Protein AF-A0A8J5KDT6-F1 (afdb_monomer_lite)

Secondary structure (DSSP, 8-state):
----------PPP-------S-S-S---TTHHHHHHHHHHHHHHHHHHHHHTTSS---S---------PPPP--S---------TT--TTS-HHHHHHHHHTTT-----HHHHHHHHHHHHHTTTS-HHHHHHHHHHHHHHTGGG-HHHHHT--HHHHHHHHHHHT--HHHHHHHHHGGGG--

Foldseek 3Di:
DDDDDDDDDDDDDDDDDDPDPPPPPDDPPPVVVVVVVVVVVVVVVVVCVVVVPPDDDPPDDDDDPDDDDDDDDDDDDPPPDDFDPVDDPPDDPLVVCCRVPPPPPDDDDPQVVLLVVLLVVQCPVHDSSVSSVCSVVVCVLCVNSPLVVLLPDDLVSLVVSCVSSVHDSVSSCCSNPVSVPDD

Organism: Zingiber officinale (NCBI:txid94328)

InterPro domains:
  IPR005019 Methyladenine glycosylase [PF03352] (90-161)
  IPR011257 DNA glycosylase [SSF48150] (82-160)

Sequence (183 aa):
MDKNKKPEKVSGEIRLADFSSGLLRNRVAGSVAGAQREHAALMQAQRKFQIAHYGRTPAKIEELAGSIECPSIDMSASQEEKKCSFITLSSDPVYVAYHDEEWGVPVHDDRMLFELLVLTGAQVGMDWTTILKKRNEFRVAFAEFDAESVSKFTEKQMVSISVELKLDLGRVRGISLSTLKQN

Radius of gyration: 32.42 Å; chains: 1; bounding box: 88×88×65 Å

pLDDT: mean 72.91, std 23.47, range [31.58, 97.0]

Structure (mmCIF, N/CA/C/O backbone):
data_AF-A0A8J5KDT6-F1
#
_entry.id   AF-A0A8J5KDT6-F1
#
loop_
_atom_site.group_PDB
_atom_site.id
_atom_site.type_symbol
_atom_site.label_atom_id
_atom_site.label_alt_id
_atom_site.label_comp_id
_atom_site.label_asym_id
_at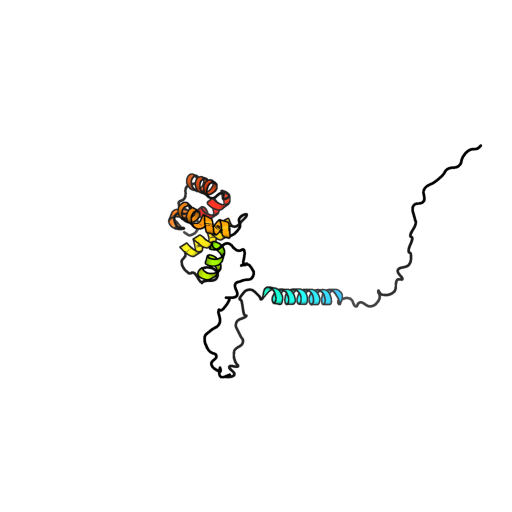om_site.label_entity_id
_atom_site.label_seq_id
_atom_site.pdbx_PDB_ins_code
_atom_site.Cartn_x
_atom_site.Cartn_y
_atom_site.Cartn_z
_atom_site.occupancy
_atom_site.B_iso_or_equiv
_atom_site.auth_seq_id
_atom_site.auth_comp_id
_atom_site.auth_asym_id
_atom_site.auth_atom_id
_atom_site.pdbx_PDB_model_num
ATOM 1 N N . MET A 1 1 ? 64.640 62.691 -4.906 1.00 37.38 1 MET A N 1
ATOM 2 C CA . MET A 1 1 ? 63.896 63.792 -5.552 1.00 37.38 1 MET A CA 1
ATOM 3 C C . MET A 1 1 ? 62.951 63.189 -6.586 1.00 37.38 1 MET A C 1
ATOM 5 O O . MET A 1 1 ? 63.375 62.241 -7.229 1.00 37.38 1 MET A O 1
ATOM 9 N N . ASP A 1 2 ? 61.713 63.632 -6.814 1.00 40.44 2 ASP A N 1
ATOM 10 C CA . ASP A 1 2 ? 60.774 64.396 -5.974 1.00 40.44 2 ASP A CA 1
ATOM 11 C C . ASP A 1 2 ? 59.329 64.143 -6.488 1.00 40.44 2 ASP A C 1
ATOM 13 O O . ASP A 1 2 ? 59.096 64.130 -7.689 1.00 40.44 2 ASP A O 1
ATOM 17 N N . LYS A 1 3 ? 58.388 63.954 -5.552 1.00 43.44 3 LYS A N 1
ATOM 18 C CA . LYS A 1 3 ? 56.953 64.345 -5.540 1.00 43.44 3 LYS A CA 1
ATOM 19 C C . LYS A 1 3 ? 55.989 64.139 -6.744 1.00 43.44 3 LYS A C 1
ATOM 21 O O . LYS A 1 3 ? 56.086 64.777 -7.780 1.00 43.44 3 LYS A O 1
ATOM 26 N N . ASN A 1 4 ? 54.868 63.485 -6.395 1.00 43.25 4 ASN A N 1
ATOM 27 C CA . ASN A 1 4 ? 53.458 63.795 -6.733 1.00 43.25 4 ASN A CA 1
ATOM 28 C C . ASN A 1 4 ? 52.947 63.825 -8.193 1.00 43.25 4 ASN A C 1
ATOM 30 O O . ASN A 1 4 ? 53.038 64.853 -8.859 1.00 43.25 4 ASN A O 1
ATOM 34 N N . LYS A 1 5 ? 52.092 62.837 -8.535 1.00 34.91 5 LYS A N 1
ATOM 35 C CA . LYS A 1 5 ? 50.686 63.090 -8.953 1.00 34.91 5 LYS A CA 1
ATOM 36 C C . LYS A 1 5 ? 49.795 61.826 -8.879 1.00 34.91 5 LYS A C 1
ATOM 38 O O . LYS A 1 5 ? 50.193 60.767 -9.344 1.00 34.91 5 LYS A O 1
ATOM 43 N N . LYS A 1 6 ? 48.572 61.968 -8.348 1.00 39.66 6 LYS A N 1
ATOM 44 C CA . LYS A 1 6 ? 47.369 61.131 -8.616 1.00 39.66 6 LYS A CA 1
ATOM 45 C C . LYS A 1 6 ? 46.418 62.002 -9.477 1.00 39.66 6 LYS A C 1
ATOM 47 O O . LYS A 1 6 ? 46.592 63.223 -9.420 1.00 39.66 6 LYS A O 1
ATOM 52 N N . PRO A 1 7 ? 45.459 61.489 -10.274 1.00 42.22 7 PRO A N 1
ATOM 53 C CA . PRO A 1 7 ? 44.471 60.452 -9.943 1.00 42.22 7 PRO A CA 1
ATOM 54 C C . PRO A 1 7 ? 44.608 59.267 -10.951 1.00 42.22 7 PRO A C 1
ATOM 56 O O . PRO A 1 7 ? 45.735 59.023 -11.363 1.00 42.22 7 PRO A O 1
ATOM 59 N N . GLU A 1 8 ? 43.645 58.430 -11.367 1.00 31.84 8 GLU A N 1
ATOM 60 C CA . GLU A 1 8 ? 42.206 58.273 -11.068 1.00 31.84 8 GLU A CA 1
ATOM 61 C C . GLU A 1 8 ? 41.780 56.779 -11.214 1.00 31.84 8 GLU A C 1
ATOM 63 O O . GLU A 1 8 ? 42.539 55.891 -10.819 1.00 31.84 8 GLU A O 1
ATOM 68 N N . LYS A 1 9 ? 40.601 56.487 -11.794 1.00 37.47 9 LYS A N 1
ATOM 69 C CA . LYS A 1 9 ? 40.017 55.157 -12.026 1.00 37.47 9 LYS A CA 1
ATOM 70 C C . LYS A 1 9 ? 39.432 55.086 -13.446 1.00 37.47 9 LYS A C 1
ATOM 72 O O . LYS A 1 9 ? 38.615 55.927 -13.807 1.00 37.47 9 LYS A O 1
ATOM 77 N N . VAL A 1 10 ? 39.809 54.079 -14.240 1.00 33.91 10 VAL A N 1
ATOM 78 C CA . VAL A 1 10 ? 39.225 53.833 -15.574 1.00 33.91 10 VAL A CA 1
ATOM 79 C C . VAL A 1 10 ? 38.295 52.624 -15.500 1.00 33.91 10 VAL A C 1
ATOM 81 O O . VAL A 1 10 ? 38.747 51.486 -15.403 1.00 33.91 10 VAL A O 1
ATOM 84 N N . SER A 1 11 ? 36.988 52.874 -15.541 1.00 33.59 11 SER A N 1
ATOM 85 C CA . SER A 1 11 ? 35.952 51.865 -15.783 1.00 33.59 11 SER A CA 1
ATOM 86 C C . SER A 1 11 ? 35.464 52.013 -17.222 1.00 33.59 11 SER A C 1
ATOM 88 O O . SER A 1 11 ? 35.000 53.090 -17.590 1.00 33.59 11 SER A O 1
ATOM 90 N N . GLY A 1 12 ? 35.612 50.965 -18.034 1.00 31.92 12 GLY A N 1
ATOM 91 C CA . GLY A 1 12 ? 35.407 51.045 -19.482 1.00 31.92 12 GLY A CA 1
ATOM 92 C C . GLY A 1 12 ? 33.960 51.321 -19.897 1.00 31.92 12 GLY A C 1
ATOM 93 O O . GLY A 1 12 ? 33.042 50.618 -19.478 1.00 31.92 12 GLY A O 1
ATOM 94 N N . GLU A 1 13 ? 33.776 52.305 -20.778 1.00 40.56 13 GLU A N 1
ATOM 95 C CA . GLU A 1 13 ? 32.578 52.411 -21.612 1.00 40.56 13 GLU A CA 1
ATOM 96 C C . GLU A 1 13 ? 32.595 51.319 -22.690 1.00 40.56 13 GLU A C 1
ATOM 98 O O . GLU A 1 13 ? 33.576 51.180 -23.418 1.00 40.56 13 GLU A O 1
ATOM 103 N N . ILE A 1 14 ? 31.463 50.641 -22.888 1.00 36.88 14 ILE A N 1
ATOM 104 C CA . ILE A 1 14 ? 31.042 50.216 -24.227 1.00 36.88 14 ILE A CA 1
ATOM 105 C C . ILE A 1 14 ? 29.606 50.697 -24.418 1.00 36.88 14 ILE A C 1
ATOM 107 O O . ILE A 1 14 ? 28.652 50.099 -23.925 1.00 36.88 14 ILE A O 1
ATOM 111 N N . ARG A 1 15 ? 29.461 51.802 -25.150 1.00 43.12 15 ARG A N 1
ATOM 112 C CA . ARG A 1 15 ? 28.211 52.157 -25.821 1.00 43.12 15 ARG A CA 1
ATOM 113 C C . ARG A 1 15 ? 28.174 51.398 -27.143 1.00 43.12 15 ARG A C 1
ATOM 115 O O . ARG A 1 15 ? 29.112 51.523 -27.924 1.00 43.12 15 ARG A O 1
ATOM 122 N N . LEU A 1 16 ? 27.083 50.690 -27.424 1.00 33.28 16 LEU A N 1
ATOM 123 C CA . LEU A 1 16 ? 26.740 50.309 -28.792 1.00 33.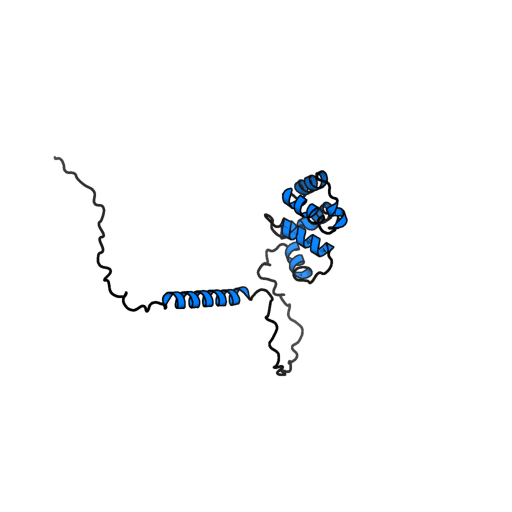28 16 LEU A CA 1
ATOM 124 C C . LEU A 1 16 ? 25.344 50.846 -29.105 1.00 33.28 16 LEU A C 1
ATOM 126 O O . LEU A 1 16 ? 24.366 50.480 -28.453 1.00 33.28 16 LEU A O 1
ATOM 130 N N . ALA A 1 17 ? 25.289 51.771 -30.057 1.00 40.62 17 ALA A N 1
ATOM 131 C CA . ALA A 1 17 ? 24.051 52.293 -30.612 1.00 40.62 17 ALA A CA 1
ATOM 132 C C . ALA A 1 17 ? 23.526 51.374 -31.733 1.00 40.62 17 ALA A C 1
ATOM 134 O O . ALA A 1 17 ? 24.177 50.406 -32.123 1.00 40.62 17 ALA A O 1
ATOM 135 N N . ASP A 1 18 ? 22.361 51.738 -32.265 1.00 39.78 18 ASP A N 1
ATOM 136 C CA . ASP A 1 18 ? 21.885 51.367 -33.600 1.00 39.78 18 ASP A CA 1
ATOM 137 C C . ASP A 1 18 ? 21.602 49.882 -33.874 1.00 39.78 18 ASP A C 1
ATOM 139 O O . ASP A 1 18 ? 22.146 49.268 -34.793 1.00 39.78 18 ASP A O 1
ATOM 143 N N . PHE A 1 19 ? 20.583 49.342 -33.195 1.00 34.41 19 PHE A N 1
ATOM 144 C CA . PHE A 1 19 ? 19.777 48.293 -33.826 1.00 34.41 19 PHE A CA 1
ATOM 145 C C . PHE A 1 19 ? 18.781 48.941 -34.798 1.00 34.41 19 PHE A C 1
ATOM 147 O O . PHE A 1 19 ? 17.710 49.408 -34.405 1.00 34.41 19 PHE A O 1
ATOM 154 N N . SER A 1 20 ? 19.171 49.016 -36.073 1.00 38.38 20 SER A N 1
ATOM 155 C CA . SER A 1 20 ? 18.384 49.663 -37.127 1.00 38.38 20 SER A CA 1
ATOM 156 C C . SER A 1 20 ? 16.956 49.107 -37.209 1.00 38.38 20 SER A C 1
ATOM 158 O O . SER A 1 20 ? 16.730 47.897 -37.305 1.00 38.38 20 SER A O 1
ATOM 160 N N . SER A 1 21 ? 15.977 50.016 -37.187 1.00 48.88 21 SER A N 1
ATOM 161 C CA . SER A 1 21 ? 14.545 49.720 -37.286 1.00 48.88 21 SER A CA 1
ATOM 162 C C . SER A 1 21 ? 14.194 49.242 -38.701 1.00 48.88 21 SER A C 1
ATOM 164 O O . SER A 1 21 ? 13.786 50.027 -39.555 1.00 48.88 21 SER A O 1
ATOM 166 N N . GLY A 1 22 ? 14.410 47.946 -38.962 1.00 48.81 22 GLY A N 1
ATOM 167 C CA . GLY A 1 22 ? 14.512 47.422 -40.330 1.00 48.81 22 GLY A CA 1
ATOM 168 C C . GLY A 1 22 ? 13.843 46.078 -40.633 1.00 48.81 22 GLY A C 1
ATOM 169 O O . GLY A 1 22 ? 14.057 45.568 -41.726 1.00 48.81 22 GLY A O 1
ATOM 170 N N . LEU A 1 23 ? 13.035 45.482 -39.737 1.00 46.09 23 LEU A N 1
ATOM 171 C CA . LEU A 1 23 ? 12.275 44.258 -40.080 1.00 46.09 23 LEU A CA 1
ATOM 172 C C . LEU A 1 23 ? 10.920 44.077 -39.357 1.00 46.09 23 LEU A C 1
ATOM 174 O O . LEU A 1 23 ? 10.470 42.957 -39.117 1.00 46.09 23 LEU A O 1
ATOM 178 N N . LEU A 1 24 ? 10.231 45.175 -39.027 1.00 51.69 24 LEU A N 1
ATOM 179 C CA . LEU A 1 24 ? 8.877 45.148 -38.448 1.00 51.69 24 LEU A CA 1
ATOM 180 C C . LEU A 1 24 ? 7.878 45.970 -39.273 1.00 51.69 24 LEU A C 1
ATOM 182 O O . LEU A 1 24 ? 7.339 46.972 -38.804 1.00 51.69 24 LEU A O 1
ATOM 186 N N . ARG A 1 25 ? 7.605 45.540 -40.514 1.00 50.69 25 ARG A N 1
ATOM 187 C CA . ARG A 1 25 ? 6.417 45.992 -41.264 1.00 50.69 25 ARG A CA 1
ATOM 188 C C . ARG A 1 25 ? 6.008 45.038 -42.395 1.00 50.69 25 ARG A C 1
ATOM 190 O O . ARG A 1 25 ? 6.244 45.308 -43.561 1.00 50.69 25 ARG A O 1
ATOM 197 N N . ASN A 1 26 ? 5.420 43.904 -42.004 1.00 47.75 26 ASN A N 1
ATOM 198 C CA . ASN A 1 26 ? 4.302 43.232 -42.693 1.00 47.75 26 ASN A CA 1
ATOM 199 C C . ASN A 1 26 ? 3.934 41.937 -41.945 1.00 47.75 26 ASN A C 1
ATOM 201 O O . ASN A 1 26 ? 4.273 40.832 -42.357 1.00 47.75 26 ASN A O 1
ATOM 205 N N . ARG A 1 27 ? 3.225 42.073 -40.817 1.00 49.56 27 ARG A N 1
ATOM 206 C CA . ARG A 1 27 ? 2.455 40.968 -40.228 1.00 49.56 27 ARG A CA 1
ATOM 207 C C . ARG A 1 27 ? 0.986 41.352 -40.273 1.00 49.56 27 ARG A C 1
ATOM 209 O O . ARG A 1 27 ? 0.580 42.299 -39.605 1.00 49.56 27 ARG A O 1
ATOM 216 N N . VAL A 1 28 ? 0.210 40.629 -41.075 1.00 47.03 28 VAL A N 1
ATOM 217 C CA . VAL A 1 28 ? -1.242 40.808 -41.166 1.00 47.03 28 VAL A CA 1
ATOM 218 C C . VAL A 1 28 ? -1.870 40.439 -39.819 1.00 47.03 28 VAL A C 1
ATOM 220 O O . VAL A 1 28 ? -1.567 39.383 -39.249 1.00 47.03 28 VAL A O 1
ATOM 223 N N . ALA A 1 29 ? -2.730 41.315 -39.296 1.00 49.94 29 ALA A N 1
ATOM 224 C CA . ALA A 1 29 ? -3.468 41.059 -38.065 1.00 49.94 29 ALA A CA 1
ATOM 225 C C . ALA A 1 29 ? -4.306 39.775 -38.216 1.00 49.94 29 ALA A C 1
ATOM 227 O O . ALA A 1 29 ? -5.022 39.607 -39.197 1.00 49.94 29 ALA A O 1
ATOM 228 N N . GLY A 1 30 ? -4.166 38.848 -37.263 1.00 56.12 30 GLY A N 1
ATOM 229 C CA . GLY A 1 30 ? -4.732 37.490 -37.326 1.00 56.12 30 GLY A CA 1
ATOM 230 C C . GLY A 1 30 ? -3.685 36.375 -37.470 1.00 56.12 30 GLY A C 1
ATOM 231 O O . GLY A 1 30 ? -3.900 35.277 -36.959 1.00 56.12 30 GLY A O 1
ATOM 232 N N . SER A 1 31 ? -2.511 36.658 -38.051 1.00 60.25 31 SER A N 1
ATOM 233 C CA . SER A 1 31 ? -1.465 35.642 -38.279 1.00 60.25 31 SER A CA 1
ATOM 234 C C . SER A 1 31 ? -0.859 35.074 -36.985 1.00 60.25 31 SER A C 1
ATOM 236 O O . SER A 1 31 ? -0.684 33.864 -36.873 1.00 60.25 31 SER A O 1
ATOM 238 N N . VAL A 1 32 ? -0.591 35.909 -35.970 1.00 56.16 32 VAL A N 1
ATOM 239 C CA . VAL A 1 32 ? 0.095 35.465 -34.735 1.00 56.16 32 VAL A CA 1
ATOM 240 C C . VAL A 1 32 ? -0.744 34.461 -33.938 1.00 56.16 32 VAL A C 1
ATOM 242 O O . VAL A 1 32 ? -0.222 33.435 -33.516 1.00 56.16 32 VAL A O 1
ATOM 245 N N . ALA A 1 33 ? -2.050 34.703 -33.796 1.00 57.75 33 ALA A N 1
ATOM 246 C CA . ALA A 1 33 ? -2.958 33.777 -33.118 1.00 57.75 33 ALA A CA 1
ATOM 247 C C . ALA A 1 33 ? -3.239 32.501 -33.939 1.00 57.75 33 ALA A C 1
ATOM 249 O O . ALA A 1 33 ? -3.638 31.487 -33.371 1.00 57.75 33 ALA A O 1
ATOM 250 N N . GLY A 1 34 ? -3.059 32.527 -35.267 1.00 64.19 34 GLY A N 1
ATOM 251 C CA . GLY A 1 34 ? -3.027 31.324 -36.112 1.00 64.19 34 GLY A CA 1
ATOM 252 C C . GLY A 1 34 ? -1.777 30.490 -35.836 1.00 64.19 34 GLY A C 1
ATOM 253 O O . GLY A 1 34 ? -1.881 29.383 -35.315 1.00 64.19 34 GLY A O 1
ATOM 254 N N . ALA A 1 35 ? -0.600 31.087 -36.034 1.00 67.69 35 ALA A N 1
ATOM 255 C CA . ALA A 1 35 ? 0.695 30.439 -35.826 1.00 67.69 35 ALA A CA 1
ATOM 256 C C . ALA A 1 35 ? 0.890 29.908 -34.391 1.00 67.69 35 ALA A C 1
ATOM 258 O O . ALA A 1 35 ? 1.482 28.851 -34.195 1.00 67.69 35 ALA A O 1
ATOM 259 N N . GLN A 1 36 ? 0.363 30.593 -33.369 1.00 71.69 36 GLN A N 1
ATOM 260 C CA . GLN A 1 36 ? 0.375 30.098 -31.986 1.00 71.69 36 GLN A CA 1
ATOM 261 C C . GLN A 1 36 ? -0.513 28.860 -31.790 1.00 71.69 36 GLN A C 1
ATOM 263 O O . GLN A 1 36 ? -0.125 27.957 -31.052 1.00 71.69 36 GLN A O 1
ATOM 268 N N . ARG A 1 37 ? -1.675 28.783 -32.457 1.00 66.06 37 ARG A N 1
ATOM 269 C CA . ARG A 1 37 ? -2.536 27.586 -32.439 1.00 66.06 37 ARG A CA 1
ATOM 270 C C . ARG A 1 37 ? -1.898 26.428 -33.198 1.00 66.06 37 ARG A C 1
ATOM 272 O O . ARG A 1 37 ? -1.921 25.312 -32.696 1.00 66.06 37 ARG A O 1
ATOM 279 N N . GLU A 1 38 ? -1.288 26.691 -34.349 1.00 76.88 38 GLU A N 1
ATOM 280 C CA . GLU A 1 38 ? -0.535 25.699 -35.128 1.00 76.88 38 GLU A CA 1
ATOM 281 C C . GLU A 1 38 ? 0.655 25.154 -34.328 1.00 76.88 38 GLU A C 1
ATOM 283 O O . GLU A 1 38 ? 0.802 23.943 -34.183 1.00 76.88 38 GLU A O 1
ATOM 288 N N . HIS A 1 39 ? 1.454 26.031 -33.715 1.00 80.12 39 HIS A N 1
ATOM 289 C CA . HIS A 1 39 ? 2.572 25.630 -32.863 1.00 80.12 39 HIS A CA 1
ATOM 290 C C . HIS A 1 39 ? 2.103 24.848 -31.623 1.00 80.12 39 HIS A C 1
ATOM 292 O O . HIS A 1 39 ? 2.677 23.810 -31.300 1.00 80.12 39 HIS A O 1
ATOM 298 N N . ALA A 1 40 ? 1.022 25.276 -30.961 1.00 78.81 40 ALA A N 1
ATOM 299 C CA . ALA A 1 40 ? 0.437 24.534 -29.844 1.00 78.81 40 ALA A CA 1
ATOM 300 C C . ALA A 1 40 ? -0.103 23.157 -30.274 1.00 78.81 40 ALA A C 1
ATOM 302 O O . ALA A 1 40 ? 0.103 22.177 -29.558 1.00 78.81 40 ALA A O 1
ATOM 303 N N . ALA A 1 41 ? -0.737 23.056 -31.446 1.00 81.75 41 ALA A N 1
ATOM 304 C CA . ALA A 1 41 ? -1.220 21.797 -32.006 1.00 81.75 41 ALA A CA 1
ATOM 305 C C . ALA A 1 41 ? -0.064 20.846 -32.360 1.00 81.75 41 ALA A C 1
ATOM 307 O O . ALA A 1 41 ? -0.131 19.666 -32.021 1.00 81.75 41 ALA A O 1
ATOM 308 N N . LEU A 1 42 ? 1.024 21.354 -32.951 1.00 83.56 42 LEU A N 1
ATOM 309 C CA . LEU A 1 42 ? 2.243 20.582 -33.216 1.00 83.56 42 LEU A CA 1
ATOM 310 C C . LEU A 1 42 ? 2.895 20.092 -31.917 1.00 83.56 42 LEU A C 1
ATOM 312 O O . LEU A 1 42 ? 3.201 18.908 -31.800 1.00 83.56 42 LEU A O 1
ATOM 316 N N . MET A 1 43 ? 3.025 20.953 -30.904 1.00 77.88 43 MET A N 1
ATOM 317 C CA . MET A 1 43 ? 3.558 20.562 -29.593 1.00 77.88 43 MET A CA 1
ATOM 318 C C . MET A 1 43 ? 2.651 19.544 -28.879 1.00 77.88 43 MET A C 1
ATOM 320 O O . MET A 1 43 ? 3.151 18.652 -28.197 1.00 77.88 43 MET A O 1
ATOM 324 N N . GLN A 1 44 ? 1.326 19.619 -29.049 1.00 77.06 44 GLN A N 1
ATOM 325 C CA . GLN A 1 44 ? 0.392 18.601 -28.552 1.00 77.06 44 GLN A CA 1
ATOM 326 C C . GLN A 1 44 ? 0.470 17.286 -29.343 1.00 77.06 44 GLN A C 1
ATOM 328 O O . GLN A 1 44 ? 0.368 16.220 -28.738 1.00 77.06 44 GLN A O 1
ATOM 333 N N . ALA A 1 45 ? 0.674 17.330 -30.661 1.00 77.12 45 ALA A N 1
ATOM 334 C CA . ALA A 1 45 ? 0.857 16.143 -31.495 1.00 77.12 45 ALA A CA 1
ATOM 335 C C . ALA A 1 45 ? 2.180 15.428 -31.176 1.00 77.12 45 ALA A C 1
ATOM 337 O O . ALA A 1 45 ? 2.186 14.219 -30.957 1.00 77.12 45 ALA A O 1
ATOM 338 N N . GLN A 1 46 ? 3.279 16.177 -31.043 1.00 79.69 46 GLN A N 1
ATOM 339 C CA . GLN A 1 46 ? 4.586 15.652 -30.642 1.00 79.69 46 GLN A CA 1
ATOM 340 C C . GLN A 1 46 ? 4.547 15.061 -29.228 1.00 79.69 46 GLN A C 1
ATOM 342 O O . GLN A 1 46 ? 5.085 13.978 -29.004 1.00 79.69 46 GLN A O 1
ATOM 347 N N . ARG A 1 47 ? 3.838 15.712 -28.292 1.00 76.38 47 ARG A N 1
ATOM 348 C CA . ARG A 1 47 ? 3.525 15.131 -26.978 1.00 76.38 47 ARG A CA 1
ATOM 349 C C . ARG A 1 47 ? 2.764 13.815 -27.132 1.00 76.38 47 ARG A C 1
ATOM 351 O O . ARG A 1 47 ? 3.237 12.804 -26.639 1.00 76.38 47 ARG A O 1
ATOM 358 N N . LYS A 1 48 ? 1.646 13.767 -27.862 1.00 73.06 48 LYS A N 1
ATOM 359 C CA . LYS A 1 48 ? 0.906 12.507 -28.082 1.00 73.06 48 LYS A CA 1
ATOM 360 C C . LYS A 1 48 ? 1.792 11.396 -28.664 1.00 73.06 48 LYS A C 1
ATOM 362 O O . LYS A 1 48 ? 1.661 10.262 -28.226 1.00 73.06 48 LYS A O 1
ATOM 367 N N . PHE A 1 49 ? 2.719 11.719 -29.568 1.00 66.81 49 PHE A N 1
ATOM 368 C CA . PHE A 1 49 ? 3.658 10.754 -30.151 1.00 66.81 49 PHE A CA 1
ATOM 369 C C . PHE A 1 49 ? 4.713 10.243 -29.152 1.00 66.81 49 PHE A C 1
ATOM 371 O O . PHE A 1 49 ? 4.960 9.046 -29.090 1.00 66.81 49 PHE A O 1
ATOM 378 N N . GLN A 1 50 ? 5.309 11.118 -28.334 1.00 61.09 50 GLN A N 1
ATOM 379 C CA . GLN A 1 50 ? 6.271 10.712 -27.293 1.00 61.09 50 GLN A CA 1
ATOM 380 C C . GLN A 1 50 ? 5.618 9.913 -26.165 1.00 61.09 50 GLN A C 1
ATOM 382 O O . GLN A 1 50 ? 6.226 9.019 -25.585 1.00 61.09 50 GLN A O 1
ATOM 387 N N . ILE A 1 51 ? 4.383 10.274 -25.830 1.00 56.78 51 ILE A N 1
ATOM 388 C CA . ILE A 1 51 ? 3.683 9.765 -24.656 1.00 56.78 51 ILE A CA 1
ATOM 389 C C . ILE A 1 51 ? 3.030 8.407 -25.102 1.00 56.78 51 ILE A C 1
ATOM 391 O O . ILE A 1 51 ? 2.953 7.486 -24.309 1.00 56.78 51 ILE A O 1
ATOM 395 N N . ALA A 1 52 ? 2.816 8.123 -26.404 1.00 54.91 52 ALA A N 1
ATOM 396 C CA . ALA A 1 52 ? 2.345 6.826 -26.957 1.00 54.91 52 ALA A CA 1
ATOM 397 C C . ALA A 1 52 ? 3.118 5.524 -26.583 1.00 54.91 52 ALA A C 1
ATOM 399 O O . ALA A 1 52 ? 2.671 4.438 -26.948 1.00 54.91 52 ALA A O 1
ATOM 400 N N . HIS A 1 53 ? 4.233 5.588 -25.846 1.00 54.69 53 HIS A N 1
ATOM 401 C CA . HIS A 1 53 ? 4.968 4.414 -25.353 1.00 54.69 53 HIS A CA 1
ATOM 402 C C . HIS A 1 53 ? 4.235 3.622 -24.237 1.00 54.69 53 HIS A C 1
ATOM 404 O O . HIS A 1 53 ? 4.595 2.474 -23.983 1.00 54.69 53 HIS A O 1
ATOM 410 N N . TYR A 1 54 ? 3.197 4.155 -23.569 1.00 48.97 54 TYR A N 1
ATOM 411 C CA . TYR A 1 54 ? 2.341 3.329 -22.688 1.00 48.97 54 TYR A CA 1
ATOM 412 C C . TYR A 1 54 ? 1.194 2.671 -23.474 1.00 48.97 54 TYR A C 1
ATOM 414 O O . TYR A 1 54 ? 0.103 3.212 -23.587 1.00 48.97 54 TYR A O 1
ATOM 422 N N . GLY A 1 55 ? 1.430 1.465 -23.992 1.00 51.00 55 GLY A N 1
ATOM 423 C CA . GLY A 1 55 ? 0.461 0.351 -24.011 1.00 51.00 55 GLY A CA 1
ATOM 424 C C . GLY A 1 55 ? -0.981 0.544 -24.523 1.00 51.00 55 GLY A C 1
ATOM 425 O O . GLY A 1 55 ? -1.803 -0.335 -24.285 1.00 51.00 55 GLY A O 1
ATOM 426 N N . ARG A 1 56 ? -1.340 1.641 -25.203 1.00 45.06 56 ARG A N 1
ATOM 427 C CA . ARG A 1 56 ? -2.702 1.892 -25.700 1.00 45.06 56 ARG A CA 1
ATOM 428 C C . ARG A 1 56 ? -2.683 2.195 -27.189 1.00 45.06 56 ARG A C 1
ATOM 430 O O . ARG A 1 56 ? -2.723 3.352 -27.609 1.00 45.06 56 ARG A O 1
ATOM 437 N N . THR A 1 57 ? -2.664 1.136 -27.991 1.00 42.00 57 THR A N 1
ATOM 438 C CA . THR A 1 57 ? -2.987 1.246 -29.413 1.00 42.00 57 THR A CA 1
ATOM 439 C C . THR A 1 57 ? -4.432 1.746 -29.563 1.00 42.00 57 THR A C 1
ATOM 441 O O . THR A 1 57 ? -5.326 1.297 -28.837 1.00 42.00 57 THR A O 1
ATOM 444 N N . PRO A 1 58 ? -4.708 2.704 -30.465 1.00 42.16 58 PRO A N 1
ATOM 445 C CA . PRO A 1 58 ? -6.079 3.056 -30.793 1.00 42.16 58 PRO A CA 1
ATOM 446 C C . PRO A 1 58 ? -6.710 1.882 -31.546 1.00 42.16 58 PRO A C 1
ATOM 448 O O . PRO A 1 58 ? -6.289 1.533 -32.649 1.00 42.16 58 PRO A O 1
ATOM 451 N N . ALA A 1 59 ? -7.726 1.265 -30.950 1.00 46.31 59 ALA A N 1
AT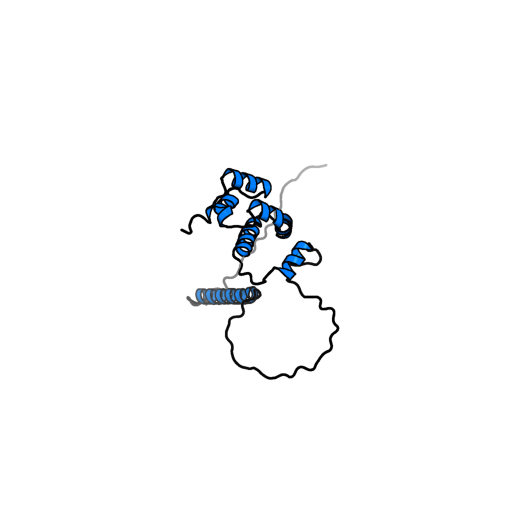OM 452 C CA . ALA A 1 59 ? -8.487 0.210 -31.600 1.00 46.31 59 ALA A CA 1
ATOM 453 C C . ALA A 1 59 ? -9.280 0.786 -32.787 1.00 46.31 59 ALA A C 1
ATOM 455 O O . ALA A 1 59 ? -10.335 1.380 -32.575 1.00 46.31 59 ALA A O 1
ATOM 456 N N . LYS A 1 60 ? -8.738 0.632 -34.007 1.00 44.78 60 LYS A N 1
ATOM 457 C CA . LYS A 1 60 ? -9.426 0.266 -35.267 1.00 44.78 60 LYS A CA 1
ATOM 458 C C . LYS A 1 60 ? -8.582 0.651 -36.493 1.00 44.78 60 LYS A C 1
ATOM 460 O O . LYS A 1 60 ? -8.668 1.776 -36.973 1.00 44.78 60 LYS A O 1
ATOM 465 N N . ILE A 1 61 ? -7.865 -0.326 -37.048 1.00 40.16 61 ILE A N 1
ATOM 466 C CA . ILE A 1 61 ? -7.752 -0.512 -38.503 1.00 40.16 61 ILE A CA 1
ATOM 467 C C . ILE A 1 61 ? -7.982 -2.007 -38.745 1.00 40.16 61 ILE A C 1
ATOM 469 O O . ILE A 1 61 ? -7.200 -2.838 -38.289 1.00 40.16 61 ILE A O 1
ATOM 473 N N . GLU A 1 62 ? -9.103 -2.336 -39.382 1.00 40.28 62 GLU A N 1
ATOM 474 C CA . GLU A 1 62 ? -9.332 -3.653 -39.981 1.00 40.28 62 GLU A CA 1
ATOM 475 C C . GLU A 1 62 ? -8.612 -3.732 -41.335 1.00 40.28 62 GLU A C 1
ATOM 477 O O . GLU A 1 62 ? -8.338 -2.705 -41.949 1.00 40.28 62 GLU A O 1
ATOM 482 N N . GLU A 1 63 ? -8.391 -4.964 -41.801 1.00 37.00 63 GLU A N 1
ATOM 483 C CA . GLU A 1 63 ? -8.145 -5.298 -43.210 1.00 37.00 63 GLU A CA 1
ATOM 484 C C . GLU A 1 63 ? -6.801 -4.848 -43.830 1.00 37.00 63 GLU A C 1
ATOM 486 O O . GLU A 1 63 ? -6.707 -3.840 -44.521 1.00 37.00 63 GLU A O 1
ATOM 491 N N . LEU A 1 64 ? -5.772 -5.696 -43.677 1.00 40.78 64 LEU A N 1
ATOM 492 C CA . LEU A 1 64 ? -5.130 -6.370 -44.824 1.00 40.78 64 LEU A CA 1
ATOM 493 C C . LEU A 1 64 ? -4.223 -7.517 -44.336 1.00 40.78 64 LEU A C 1
ATOM 495 O O . LEU A 1 64 ? -3.022 -7.346 -44.129 1.00 40.78 64 LEU A O 1
ATOM 499 N N . ALA A 1 65 ? -4.793 -8.711 -44.161 1.00 39.41 65 ALA A N 1
ATOM 500 C CA . ALA A 1 65 ? -4.029 -9.918 -43.843 1.00 39.41 65 ALA A CA 1
ATOM 501 C C . ALA A 1 65 ? -3.336 -10.472 -45.105 1.00 39.41 65 ALA A C 1
ATOM 503 O O . ALA A 1 65 ? -3.809 -11.416 -45.736 1.00 39.41 65 ALA A O 1
ATOM 504 N N . GLY A 1 66 ? -2.211 -9.864 -45.489 1.00 31.58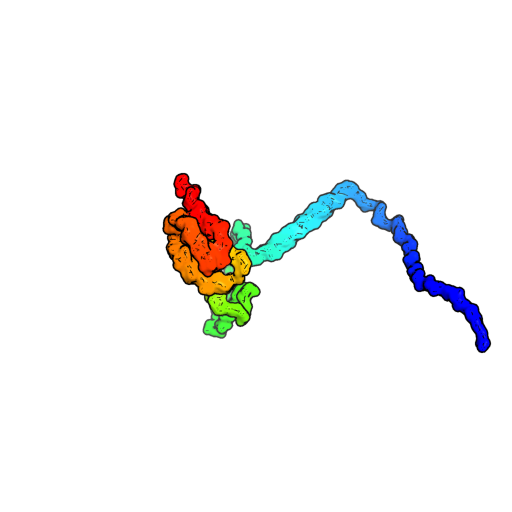 66 GLY A N 1
ATOM 505 C CA . GLY A 1 66 ? -1.321 -10.400 -46.519 1.00 31.58 66 GLY A CA 1
ATOM 506 C C . GLY A 1 66 ? -0.549 -11.607 -45.985 1.00 31.58 66 GLY A C 1
ATOM 507 O O . GLY A 1 66 ? 0.250 -11.467 -45.063 1.00 31.58 66 GLY A O 1
ATOM 508 N N . SER A 1 67 ? -0.793 -12.790 -46.550 1.00 43.47 67 SER A N 1
ATOM 509 C CA . SER A 1 67 ? -0.116 -14.027 -46.144 1.00 43.47 67 SER A CA 1
ATOM 510 C C . SER A 1 67 ? 1.379 -13.966 -46.471 1.00 43.47 67 SER A C 1
ATOM 512 O O . SER A 1 67 ? 1.752 -13.908 -47.641 1.00 43.47 67 SER A O 1
ATOM 514 N N . ILE A 1 68 ? 2.228 -14.013 -45.444 1.00 45.38 68 ILE A N 1
ATOM 515 C CA . ILE A 1 68 ? 3.655 -14.321 -45.577 1.00 45.38 68 ILE A CA 1
ATOM 516 C C . ILE A 1 68 ? 3.882 -15.635 -44.839 1.00 45.38 68 ILE A C 1
ATOM 518 O O . ILE A 1 68 ? 3.666 -15.722 -43.632 1.00 45.38 68 ILE A O 1
ATOM 522 N N . GLU A 1 69 ? 4.283 -16.662 -45.581 1.00 34.62 69 GLU A N 1
ATOM 523 C CA . GLU A 1 69 ? 4.639 -17.963 -45.023 1.00 34.62 69 GLU A CA 1
ATOM 524 C C . GLU A 1 69 ? 5.938 -17.838 -44.218 1.00 34.62 69 GLU A C 1
ATOM 526 O O . GLU A 1 69 ? 6.944 -17.320 -44.707 1.00 34.62 69 GLU A O 1
ATOM 531 N N . CYS A 1 70 ? 5.923 -18.303 -42.969 1.00 31.62 70 CYS A N 1
ATOM 532 C CA . CYS A 1 70 ? 7.105 -18.302 -42.115 1.00 31.62 70 CYS A CA 1
ATOM 533 C C . CYS A 1 70 ? 8.048 -19.453 -42.509 1.00 31.62 70 CYS A C 1
ATOM 535 O O . CYS A 1 70 ? 7.647 -20.612 -42.371 1.00 31.62 70 CYS A O 1
ATOM 537 N N . PRO A 1 71 ? 9.310 -19.197 -42.900 1.00 40.53 71 PRO A N 1
ATOM 538 C CA . PRO A 1 71 ? 10.321 -20.243 -42.884 1.00 40.53 71 PRO A CA 1
ATOM 539 C C . PRO A 1 71 ? 10.654 -20.585 -41.425 1.00 40.53 71 PRO A C 1
ATOM 541 O O . PRO A 1 71 ? 10.928 -19.704 -40.608 1.00 40.53 71 PRO A O 1
ATOM 544 N N . SER A 1 72 ? 10.619 -21.873 -41.095 1.00 54.78 72 SER A N 1
ATOM 545 C CA . SER A 1 72 ? 10.988 -22.399 -39.780 1.00 54.78 72 SER A CA 1
ATOM 546 C C . SER A 1 72 ? 12.455 -22.098 -39.458 1.00 54.78 72 SER A C 1
ATOM 548 O O . SER A 1 72 ? 13.342 -22.538 -40.190 1.00 54.78 72 SER A O 1
ATOM 550 N N . ILE A 1 73 ? 12.708 -21.387 -38.356 1.00 46.50 73 ILE A N 1
ATOM 551 C CA . ILE A 1 73 ? 14.049 -21.175 -37.796 1.00 46.50 73 ILE A CA 1
ATOM 552 C C . ILE A 1 73 ? 14.132 -21.898 -36.450 1.00 46.50 73 ILE A C 1
ATOM 554 O O . ILE A 1 73 ? 13.237 -21.774 -35.615 1.00 46.50 73 ILE A O 1
ATOM 558 N N . ASP A 1 74 ? 15.207 -22.666 -36.278 1.00 39.88 74 ASP A N 1
ATOM 559 C CA . ASP A 1 74 ? 15.397 -23.598 -35.170 1.00 39.88 74 ASP A CA 1
ATOM 560 C C . ASP A 1 74 ? 15.632 -22.955 -33.793 1.00 39.88 74 ASP A C 1
ATOM 562 O O . ASP A 1 74 ? 16.079 -21.817 -33.628 1.00 39.88 74 ASP A O 1
ATOM 566 N N . MET A 1 75 ? 15.336 -23.765 -32.779 1.00 52.69 75 MET A N 1
ATOM 567 C CA . MET A 1 75 ? 15.244 -23.404 -31.370 1.00 52.69 75 MET A CA 1
ATOM 568 C C . MET A 1 75 ? 16.597 -23.491 -30.636 1.00 52.69 75 MET A C 1
ATOM 570 O O . MET A 1 75 ? 16.857 -24.478 -29.951 1.00 52.69 75 MET A O 1
ATOM 574 N N . SER A 1 76 ? 17.439 -22.452 -30.695 1.00 45.72 76 SER A N 1
ATOM 575 C CA . SER A 1 76 ? 18.468 -22.228 -29.656 1.00 45.72 76 SER A CA 1
ATOM 576 C C . SER A 1 76 ? 19.035 -20.802 -29.653 1.00 45.72 76 SER A C 1
ATOM 578 O O . SER A 1 76 ? 20.100 -20.532 -30.208 1.00 45.72 76 SER A O 1
ATOM 580 N N . ALA A 1 77 ? 18.360 -19.889 -28.960 1.00 42.78 77 ALA A N 1
ATOM 581 C CA . ALA A 1 77 ? 18.955 -18.634 -28.513 1.00 42.78 77 ALA A CA 1
ATOM 582 C C . ALA A 1 77 ? 18.547 -18.402 -27.059 1.00 42.78 77 ALA A C 1
ATOM 584 O O . ALA A 1 77 ? 17.362 -18.483 -26.735 1.00 42.78 77 ALA A O 1
ATOM 585 N N . SER A 1 78 ? 19.515 -18.105 -26.190 1.00 50.09 78 SER A N 1
ATOM 586 C CA . SER A 1 78 ? 19.247 -17.576 -24.855 1.00 50.09 78 SER A CA 1
ATOM 587 C C . SER A 1 78 ? 18.585 -16.208 -25.015 1.00 50.09 78 SER A C 1
ATOM 589 O O . SER A 1 78 ? 19.266 -15.211 -25.258 1.00 50.09 78 SER A O 1
ATOM 591 N N . GLN A 1 79 ? 17.252 -16.182 -24.963 1.00 52.03 79 GLN A N 1
ATOM 592 C CA . GLN A 1 79 ? 16.468 -14.956 -25.037 1.00 52.03 79 GLN A CA 1
ATOM 593 C C . GLN A 1 79 ? 16.773 -14.127 -23.785 1.00 52.03 79 GLN A C 1
ATOM 595 O O . GLN A 1 79 ? 16.250 -14.406 -22.710 1.00 52.03 79 GLN A O 1
ATOM 600 N N . GLU A 1 80 ? 17.627 -13.110 -23.909 1.00 60.88 80 GLU A N 1
ATOM 601 C CA . GLU A 1 80 ? 17.664 -12.032 -22.921 1.00 60.88 80 GLU A CA 1
ATOM 602 C C . GLU A 1 80 ? 16.334 -11.281 -23.018 1.00 60.88 80 GLU A C 1
ATOM 604 O O . GLU A 1 80 ? 16.135 -10.426 -23.888 1.00 60.88 80 GLU A O 1
ATOM 609 N N . GLU A 1 81 ? 15.390 -11.656 -22.155 1.00 69.62 81 GLU A N 1
ATOM 610 C CA . GLU A 1 81 ? 14.080 -11.026 -22.080 1.00 69.62 81 GLU A CA 1
ATOM 611 C C . GLU A 1 81 ? 14.243 -9.531 -21.799 1.00 69.62 81 GLU A C 1
ATOM 613 O O . GLU A 1 81 ? 14.721 -9.104 -20.743 1.00 69.62 81 GLU A O 1
ATOM 618 N N . LYS A 1 82 ? 13.853 -8.717 -22.783 1.00 82.12 82 LYS A N 1
ATOM 619 C CA . LYS A 1 82 ? 13.962 -7.260 -22.721 1.00 82.12 82 LYS A CA 1
ATOM 620 C C . LYS A 1 82 ? 12.943 -6.712 -21.725 1.00 82.12 82 LYS A C 1
ATOM 622 O O . LYS A 1 82 ? 11.800 -6.438 -22.080 1.00 82.12 82 LYS A O 1
ATOM 627 N N . LYS A 1 83 ? 13.386 -6.552 -20.481 1.00 90.38 83 LYS A N 1
ATOM 628 C CA . LYS A 1 83 ? 12.638 -5.929 -19.382 1.00 90.38 83 LYS A CA 1
ATOM 629 C C . LYS A 1 83 ? 12.389 -4.436 -19.631 1.00 90.38 83 LYS A C 1
ATOM 631 O O . LYS A 1 83 ? 13.043 -3.807 -20.467 1.00 90.38 83 LYS A O 1
ATOM 636 N N . CYS A 1 84 ? 11.441 -3.856 -18.893 1.00 92.81 84 CYS A N 1
ATOM 637 C CA . CYS A 1 84 ? 11.155 -2.425 -18.978 1.00 92.81 84 CYS A CA 1
ATOM 638 C C . CYS A 1 84 ? 12.369 -1.584 -18.553 1.00 92.81 84 CYS A C 1
ATOM 640 O O . CYS A 1 84 ? 13.132 -1.973 -17.675 1.00 92.81 84 CYS A O 1
ATOM 642 N N . SER A 1 85 ? 12.512 -0.381 -19.117 1.00 92.56 85 SER A N 1
ATOM 643 C CA . SER A 1 85 ? 13.689 0.487 -18.923 1.00 92.56 85 SER A CA 1
ATOM 644 C C . SER A 1 85 ? 13.933 0.967 -17.484 1.00 92.56 85 SER A C 1
ATOM 646 O O . SER A 1 85 ? 14.996 1.516 -17.200 1.00 92.56 85 SER A O 1
ATOM 648 N N . PHE A 1 86 ? 12.966 0.779 -16.581 1.00 90.25 86 PHE A N 1
ATOM 649 C CA . PHE A 1 86 ? 13.103 1.061 -15.150 1.00 90.25 86 PHE A CA 1
ATOM 650 C C . PHE A 1 86 ? 13.666 -0.120 -14.339 1.00 90.25 86 PHE A C 1
ATOM 652 O O . PHE A 1 86 ? 13.986 0.067 -13.167 1.00 90.25 86 PHE A O 1
ATOM 659 N N . ILE A 1 87 ? 13.802 -1.307 -14.941 1.00 94.00 87 ILE A N 1
ATOM 660 C CA . ILE A 1 87 ? 14.537 -2.437 -14.372 1.00 94.00 87 ILE A CA 1
ATOM 661 C C . ILE A 1 87 ? 15.953 -2.429 -14.946 1.00 94.00 87 ILE A C 1
ATOM 663 O O . ILE A 1 87 ? 16.169 -2.491 -16.154 1.00 94.00 87 ILE A O 1
ATOM 667 N N . THR A 1 88 ? 16.932 -2.340 -14.055 1.00 91.06 88 THR A N 1
ATOM 668 C CA . THR A 1 88 ? 18.362 -2.288 -14.375 1.00 91.06 88 THR A CA 1
ATOM 669 C C . THR A 1 88 ? 19.086 -3.529 -13.857 1.00 91.06 88 THR A C 1
ATOM 671 O O . THR A 1 88 ? 18.620 -4.195 -12.937 1.00 91.06 88 THR A O 1
ATOM 674 N N . LEU A 1 89 ? 20.297 -3.787 -14.362 1.00 88.00 89 LEU A N 1
ATOM 675 C CA . LEU A 1 89 ? 21.197 -4.836 -13.849 1.00 88.00 89 LEU A CA 1
ATOM 676 C C . LEU A 1 89 ? 21.546 -4.684 -12.353 1.00 88.00 89 LEU A C 1
ATOM 678 O O . LEU A 1 89 ? 21.987 -5.640 -11.727 1.00 88.00 89 LEU A O 1
ATOM 682 N N . SER A 1 90 ? 21.368 -3.487 -11.785 1.00 91.62 90 SER A N 1
ATOM 683 C CA . SER A 1 90 ? 21.582 -3.185 -10.365 1.00 91.62 90 SER A CA 1
ATOM 684 C C . SER A 1 90 ? 20.281 -3.145 -9.551 1.00 91.62 90 SER A C 1
ATOM 686 O O . SER A 1 90 ? 20.284 -2.631 -8.433 1.00 91.62 90 SER A O 1
ATOM 688 N N . SER A 1 91 ? 19.156 -3.576 -10.126 1.00 93.06 91 SER A N 1
ATOM 689 C CA . SER A 1 91 ? 17.871 -3.627 -9.427 1.00 93.06 91 SER A CA 1
ATOM 690 C C . SER A 1 91 ? 17.842 -4.782 -8.432 1.00 93.06 91 SER A C 1
ATOM 692 O O . SER A 1 91 ? 18.442 -5.832 -8.649 1.00 93.06 91 SER A O 1
ATOM 694 N N . ASP A 1 92 ? 17.144 -4.576 -7.320 1.00 95.75 92 ASP A N 1
ATOM 695 C CA . ASP A 1 92 ? 17.012 -5.588 -6.277 1.00 95.75 92 ASP A CA 1
ATOM 696 C C . ASP A 1 92 ? 16.213 -6.803 -6.792 1.00 95.75 92 ASP A C 1
ATOM 698 O O . ASP A 1 92 ? 15.172 -6.591 -7.424 1.00 95.75 92 ASP A O 1
ATOM 702 N N . PRO A 1 93 ? 16.630 -8.054 -6.510 1.00 95.25 93 PRO A N 1
ATOM 703 C CA . PRO A 1 93 ? 15.922 -9.250 -6.966 1.00 95.25 93 PRO A CA 1
ATOM 704 C C . PRO A 1 93 ? 14.426 -9.269 -6.629 1.00 95.25 93 PRO A C 1
ATOM 706 O O . PRO A 1 93 ? 13.638 -9.753 -7.435 1.00 95.25 93 PRO A O 1
ATOM 709 N N . VAL A 1 94 ? 14.012 -8.690 -5.493 1.00 95.69 94 VAL A N 1
ATOM 710 C CA . VAL A 1 94 ? 12.590 -8.594 -5.110 1.00 95.69 94 VAL A CA 1
ATOM 711 C C . VAL A 1 94 ? 11.805 -7.708 -6.083 1.00 95.69 94 VAL A C 1
ATOM 713 O O . VAL A 1 94 ? 10.657 -8.005 -6.405 1.00 95.69 94 VAL A O 1
ATOM 716 N N . TYR A 1 95 ? 12.416 -6.629 -6.579 1.00 95.31 95 TYR A N 1
ATOM 717 C CA . TYR A 1 95 ? 11.774 -5.741 -7.548 1.00 95.31 95 TYR A CA 1
ATOM 718 C C . TYR A 1 95 ? 11.766 -6.338 -8.961 1.00 95.31 95 TYR A C 1
ATOM 720 O O . TYR A 1 95 ? 10.796 -6.151 -9.692 1.00 95.31 95 TYR A O 1
ATOM 728 N N . VAL A 1 96 ? 12.807 -7.097 -9.324 1.00 94.94 96 VAL A N 1
ATOM 729 C CA . VAL A 1 96 ? 12.858 -7.834 -10.597 1.00 94.94 96 VAL A CA 1
ATOM 730 C C . VAL A 1 96 ? 11.781 -8.924 -10.640 1.00 94.94 96 VAL A C 1
ATOM 732 O O . VAL A 1 96 ? 11.015 -8.957 -11.596 1.00 94.94 96 VAL A O 1
ATOM 735 N N . ALA A 1 97 ? 11.656 -9.742 -9.590 1.00 95.44 97 ALA A N 1
ATOM 736 C CA . ALA A 1 97 ? 10.614 -10.769 -9.499 1.00 95.44 97 ALA A CA 1
ATOM 737 C C . ALA A 1 97 ? 9.203 -10.160 -9.569 1.00 95.44 97 ALA A C 1
ATOM 739 O O . ALA A 1 97 ? 8.380 -10.599 -10.364 1.00 95.44 97 ALA A O 1
ATOM 740 N N . TYR A 1 98 ? 8.946 -9.073 -8.829 1.00 95.81 98 TYR A N 1
ATOM 741 C CA . TYR A 1 98 ? 7.675 -8.346 -8.923 1.00 95.81 98 TYR A CA 1
ATOM 742 C C . TYR A 1 98 ? 7.391 -7.820 -10.342 1.00 95.81 98 TYR A C 1
ATOM 744 O O . TYR A 1 98 ? 6.249 -7.866 -10.794 1.00 95.81 98 TYR A O 1
ATOM 752 N N . HIS A 1 99 ? 8.404 -7.320 -11.059 1.00 95.44 99 HIS A N 1
ATOM 753 C CA . HIS A 1 99 ? 8.239 -6.891 -12.451 1.00 95.44 99 HIS A CA 1
ATOM 754 C C . HIS A 1 99 ? 7.877 -8.058 -13.379 1.00 95.44 99 HIS A C 1
ATOM 756 O O . HIS A 1 99 ? 7.011 -7.896 -14.233 1.00 95.44 99 HIS A O 1
ATOM 762 N N . ASP A 1 100 ? 8.546 -9.200 -13.229 1.00 94.75 100 ASP A N 1
ATOM 763 C CA . ASP A 1 100 ? 8.403 -10.339 -14.139 1.00 94.75 100 ASP A CA 1
ATOM 764 C C . ASP A 1 100 ? 7.127 -11.160 -13.875 1.00 94.75 100 ASP A C 1
ATOM 766 O O . ASP A 1 100 ? 6.523 -11.669 -14.817 1.00 94.75 100 ASP A O 1
ATOM 770 N N . GLU A 1 101 ? 6.703 -11.279 -12.611 1.00 94.56 101 GLU A N 1
ATOM 771 C CA . GLU A 1 101 ? 5.619 -12.180 -12.187 1.00 94.56 101 GLU A CA 1
ATOM 772 C C . GLU A 1 101 ? 4.290 -11.466 -11.879 1.00 94.56 101 GLU A C 1
ATOM 774 O O . GLU A 1 101 ? 3.225 -12.063 -12.041 1.00 94.56 101 GLU A O 1
ATOM 779 N N . GLU A 1 102 ? 4.318 -10.202 -11.435 1.00 94.81 102 GLU A N 1
ATOM 780 C CA . GLU A 1 102 ? 3.123 -9.485 -10.953 1.00 94.81 102 GLU A CA 1
ATOM 781 C C . GLU A 1 102 ? 2.793 -8.218 -11.761 1.00 94.81 102 GLU A C 1
ATOM 783 O O . GLU A 1 102 ? 1.623 -7.863 -11.931 1.00 94.81 102 GLU A O 1
ATOM 788 N N . TRP A 1 103 ? 3.798 -7.492 -12.258 1.00 94.25 103 TRP A N 1
ATOM 789 C CA . TRP A 1 103 ? 3.581 -6.169 -12.841 1.00 94.25 103 TRP A CA 1
ATOM 790 C C . TRP A 1 103 ? 2.920 -6.232 -14.223 1.00 94.25 103 TRP A C 1
ATOM 792 O O . TRP A 1 103 ? 3.451 -6.786 -15.180 1.00 94.25 103 TRP A O 1
ATOM 802 N N . GLY A 1 104 ? 1.750 -5.602 -14.345 1.00 92.75 104 GLY A N 1
ATOM 803 C CA . GLY A 1 104 ? 0.975 -5.580 -15.588 1.00 92.75 104 GLY A CA 1
ATOM 804 C C . GLY A 1 104 ? 0.127 -6.834 -15.832 1.00 92.75 104 GLY A C 1
ATOM 805 O O . GLY A 1 104 ? -0.647 -6.853 -16.790 1.00 92.75 104 GLY A O 1
ATOM 806 N N . VAL A 1 105 ? 0.202 -7.843 -14.956 1.00 94.75 105 VAL A N 1
ATOM 807 C CA . VAL A 1 105 ? -0.692 -9.008 -14.984 1.00 94.75 105 VAL A CA 1
ATOM 808 C C . VAL A 1 105 ? -2.109 -8.576 -14.560 1.00 94.75 105 VAL A C 1
ATOM 810 O O . VAL A 1 105 ? -2.262 -7.939 -13.516 1.00 94.75 105 VAL A O 1
ATOM 813 N N . PRO A 1 106 ? -3.172 -8.884 -15.334 1.00 95.19 106 PRO A N 1
ATOM 814 C CA . PRO A 1 106 ? -4.537 -8.518 -14.959 1.00 95.19 106 PRO A CA 1
ATOM 815 C C . PRO A 1 106 ? -5.030 -9.268 -13.713 1.00 95.19 106 PRO A C 1
ATOM 817 O O . PRO A 1 106 ? -5.162 -10.491 -13.724 1.00 95.19 106 PRO A O 1
ATOM 820 N N . VAL A 1 107 ? -5.381 -8.522 -12.664 1.00 94.44 107 VAL A N 1
ATOM 821 C CA . VAL A 1 107 ? -5.941 -9.047 -11.409 1.00 94.44 107 VAL A CA 1
ATOM 822 C C . VAL A 1 107 ? -7.394 -8.596 -11.260 1.00 94.44 107 VAL A C 1
ATOM 824 O O . VAL A 1 107 ? -7.720 -7.441 -11.525 1.00 94.44 107 VAL A O 1
ATOM 827 N N . HIS A 1 108 ? -8.255 -9.519 -10.827 1.00 94.62 108 HIS A N 1
ATOM 828 C CA . HIS A 1 108 ? -9.693 -9.299 -10.605 1.00 94.62 108 HIS A CA 1
ATOM 829 C C . HIS A 1 108 ? -10.139 -9.686 -9.181 1.00 94.62 108 HIS A C 1
ATOM 831 O O . HIS A 1 108 ? -11.333 -9.748 -8.909 1.00 94.62 108 HIS A O 1
ATOM 837 N N . ASP A 1 109 ? -9.191 -9.990 -8.289 1.00 94.81 109 ASP A N 1
ATOM 838 C CA . ASP A 1 109 ? -9.458 -10.252 -6.875 1.00 94.81 109 ASP A CA 1
ATOM 839 C C . ASP A 1 109 ? -9.458 -8.929 -6.092 1.00 94.81 109 ASP A C 1
ATOM 841 O O . ASP A 1 109 ? -8.459 -8.203 -6.083 1.00 94.81 109 ASP A O 1
ATOM 845 N N . ASP A 1 110 ? -10.576 -8.613 -5.437 1.00 93.62 110 ASP A N 1
ATOM 846 C CA . ASP A 1 110 ? -10.768 -7.336 -4.739 1.00 93.62 110 ASP A CA 1
ATOM 847 C C . ASP A 1 110 ? -9.775 -7.118 -3.583 1.00 93.62 110 ASP A C 1
ATOM 849 O O . ASP A 1 110 ? -9.385 -5.977 -3.322 1.00 93.62 110 ASP A O 1
ATOM 853 N N . ARG A 1 111 ? -9.319 -8.184 -2.905 1.00 93.88 111 ARG A N 1
ATOM 854 C CA . ARG A 1 111 ? -8.334 -8.075 -1.814 1.00 93.88 111 ARG A CA 1
ATOM 855 C C . ARG A 1 111 ? -6.948 -7.776 -2.366 1.00 93.88 111 ARG A C 1
ATOM 857 O O . ARG A 1 111 ? -6.278 -6.887 -1.850 1.00 93.88 111 ARG A O 1
ATOM 864 N N . MET A 1 112 ? -6.540 -8.439 -3.448 1.00 94.81 112 MET A N 1
ATOM 865 C CA . MET A 1 112 ? -5.281 -8.129 -4.137 1.00 94.81 112 MET A CA 1
ATOM 866 C C . MET A 1 112 ? -5.278 -6.707 -4.719 1.00 94.81 112 MET A C 1
ATOM 868 O O . MET A 1 112 ? -4.264 -6.008 -4.650 1.00 94.81 112 MET A O 1
ATOM 872 N N . LEU A 1 113 ? -6.413 -6.248 -5.258 1.00 95.31 113 LEU A N 1
ATOM 873 C CA . LEU A 1 113 ? -6.572 -4.874 -5.741 1.00 95.31 113 LEU A CA 1
ATOM 874 C C . LEU A 1 113 ? -6.511 -3.853 -4.592 1.00 95.31 113 LEU A C 1
ATOM 876 O O . LEU A 1 113 ? -5.872 -2.808 -4.740 1.00 95.31 113 LEU A O 1
ATOM 880 N N . PHE A 1 114 ? -7.112 -4.154 -3.436 1.00 95.25 114 PHE A N 1
ATOM 881 C CA . PHE A 1 114 ? -7.028 -3.306 -2.245 1.00 95.25 114 PHE A CA 1
ATOM 882 C C . PHE A 1 114 ? -5.616 -3.286 -1.635 1.00 95.25 114 PHE A C 1
ATOM 884 O O . PHE A 1 114 ? -5.120 -2.206 -1.310 1.00 95.25 114 PHE A O 1
ATOM 891 N N . GLU A 1 115 ? -4.924 -4.430 -1.573 1.00 95.75 115 GLU A N 1
ATOM 892 C CA . GLU A 1 115 ? -3.502 -4.524 -1.211 1.00 95.75 115 GLU A CA 1
ATOM 893 C C . GLU A 1 115 ? -2.662 -3.584 -2.087 1.00 95.75 115 GLU A C 1
ATOM 895 O O . GLU A 1 115 ? -1.962 -2.705 -1.575 1.00 95.75 115 GLU A O 1
ATOM 900 N N . LEU A 1 116 ? -2.777 -3.702 -3.414 1.00 95.19 116 LEU A N 1
ATOM 901 C CA . LEU A 1 116 ? -2.027 -2.866 -4.352 1.00 95.19 116 LEU A CA 1
ATOM 902 C C . LEU A 1 116 ? -2.362 -1.373 -4.194 1.00 95.19 116 LEU A C 1
ATOM 904 O O . LEU A 1 116 ? -1.459 -0.533 -4.235 1.00 95.19 116 LEU A O 1
ATOM 908 N N . LEU A 1 117 ? -3.631 -1.021 -3.966 1.00 94.06 117 LEU A N 1
ATOM 909 C CA . LEU A 1 117 ? -4.065 0.360 -3.727 1.00 94.06 117 LEU A CA 1
ATOM 910 C C . LEU A 1 117 ? -3.457 0.948 -2.440 1.00 94.06 117 LEU A C 1
ATOM 912 O O . LEU A 1 117 ? -3.019 2.102 -2.428 1.00 94.06 117 LEU A O 1
ATOM 916 N N . VAL A 1 118 ? -3.387 0.167 -1.359 1.00 93.38 118 VAL A N 1
ATOM 917 C CA . VAL A 1 118 ? -2.772 0.607 -0.097 1.00 93.38 118 VAL A CA 1
ATOM 918 C C . VAL A 1 118 ? -1.253 0.742 -0.239 1.00 93.38 118 VAL A C 1
ATOM 920 O O . VAL A 1 118 ? -0.690 1.756 0.188 1.00 93.38 118 VAL A O 1
ATOM 923 N N . LEU A 1 119 ? -0.587 -0.225 -0.880 1.00 94.50 119 LEU A N 1
ATOM 924 C CA . LEU A 1 119 ? 0.868 -0.229 -1.082 1.00 94.50 119 LEU A CA 1
ATOM 925 C C . LEU A 1 119 ? 1.335 0.903 -2.013 1.00 94.50 119 LEU A C 1
ATOM 927 O O . LEU A 1 119 ? 2.277 1.624 -1.681 1.00 94.50 119 LEU A O 1
ATOM 931 N N . THR A 1 120 ? 0.651 1.122 -3.143 1.00 92.94 120 THR A N 1
ATOM 932 C CA . THR A 1 120 ? 0.918 2.271 -4.039 1.00 92.94 120 THR A CA 1
ATOM 933 C C . THR A 1 120 ? 0.635 3.603 -3.352 1.00 92.94 120 THR A C 1
ATOM 935 O O . THR A 1 120 ? 1.324 4.593 -3.596 1.00 92.94 120 THR A O 1
ATOM 938 N N . GLY A 1 121 ? -0.309 3.626 -2.407 1.00 90.06 121 GLY A N 1
ATOM 939 C CA . GLY A 1 121 ? -0.430 4.714 -1.454 1.00 90.06 121 GLY A CA 1
ATOM 940 C C . GLY A 1 121 ? 0.860 4.909 -0.646 1.00 90.06 121 GLY A C 1
ATOM 941 O O . GLY A 1 121 ? 1.465 5.981 -0.688 1.00 90.06 121 GLY A O 1
ATOM 942 N N . ALA A 1 122 ? 1.285 3.893 0.103 1.00 88.12 122 ALA A N 1
ATOM 943 C CA . ALA A 1 122 ? 2.436 3.967 1.005 1.00 88.12 122 ALA A CA 1
ATOM 944 C C . ALA A 1 122 ? 3.757 4.405 0.337 1.00 88.12 122 ALA A C 1
ATOM 946 O O . ALA A 1 122 ? 4.614 4.965 1.014 1.00 88.12 122 ALA A O 1
ATOM 947 N N . GLN A 1 123 ? 3.894 4.245 -0.982 1.00 88.88 123 GLN A N 1
ATOM 948 C CA . GLN A 1 123 ? 5.052 4.678 -1.777 1.00 88.88 123 GLN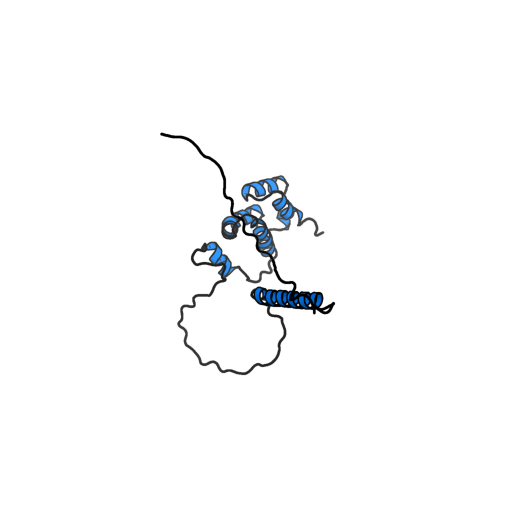 A CA 1
ATOM 949 C C . GLN A 1 123 ? 5.384 6.191 -1.692 1.00 88.88 123 GLN A C 1
ATOM 951 O O . GLN A 1 123 ? 6.477 6.604 -2.080 1.00 88.88 123 GLN A O 1
ATOM 956 N N . VAL A 1 124 ? 4.499 7.060 -1.184 1.00 84.81 124 VAL A N 1
ATOM 957 C CA . VAL A 1 124 ? 4.818 8.496 -1.022 1.00 84.81 124 VAL A CA 1
ATOM 958 C C . VAL A 1 124 ? 5.930 8.700 0.019 1.00 84.81 124 VAL A C 1
ATOM 960 O O . VAL A 1 124 ? 5.670 8.752 1.218 1.00 84.81 124 VAL A O 1
ATOM 963 N N . GLY A 1 125 ? 7.164 8.870 -0.465 1.00 80.00 125 GLY A N 1
ATOM 964 C CA . GLY A 1 125 ? 8.371 9.033 0.354 1.00 80.00 125 GLY A CA 1
ATOM 965 C C . GLY A 1 125 ? 9.220 7.765 0.503 1.00 80.00 125 GLY A C 1
ATOM 966 O O . GLY A 1 125 ? 10.211 7.796 1.228 1.00 80.00 125 GLY A O 1
ATOM 967 N N . MET A 1 126 ? 8.865 6.671 -0.179 1.00 86.38 126 MET A N 1
ATOM 968 C CA . MET A 1 126 ? 9.574 5.388 -0.133 1.00 86.38 126 MET A CA 1
ATOM 969 C C . MET A 1 126 ? 9.793 4.844 -1.550 1.00 86.38 126 MET A C 1
ATOM 971 O O . MET A 1 126 ? 8.961 5.023 -2.438 1.00 86.38 126 MET A O 1
ATOM 975 N N . ASP A 1 127 ? 10.908 4.157 -1.778 1.00 91.06 127 ASP A N 1
ATOM 976 C CA . ASP A 1 127 ? 11.119 3.407 -3.013 1.00 91.06 127 ASP A CA 1
ATOM 977 C C . ASP A 1 127 ? 10.255 2.132 -3.033 1.00 91.06 127 ASP A C 1
ATOM 979 O O . ASP A 1 127 ? 9.914 1.564 -1.991 1.00 91.06 127 ASP A O 1
ATOM 983 N N . TRP A 1 128 ? 9.893 1.667 -4.233 1.00 93.38 128 TRP A N 1
ATOM 984 C CA . TRP A 1 128 ? 9.010 0.506 -4.377 1.00 93.38 128 TRP A CA 1
ATOM 985 C C . TRP A 1 128 ? 9.643 -0.784 -3.838 1.00 93.38 128 TRP A C 1
ATOM 987 O O . TRP A 1 128 ? 8.943 -1.600 -3.248 1.00 93.38 128 TRP A O 1
ATOM 997 N N . THR A 1 129 ? 10.966 -0.943 -3.941 1.00 94.75 129 THR A N 1
ATOM 998 C CA . THR A 1 129 ? 11.683 -2.093 -3.371 1.00 94.75 129 THR A CA 1
ATOM 999 C C . THR A 1 129 ? 11.507 -2.168 -1.854 1.00 94.75 129 THR A C 1
ATOM 1001 O O . THR A 1 129 ? 11.251 -3.248 -1.323 1.00 94.75 129 THR A O 1
ATOM 1004 N N . THR A 1 130 ? 11.592 -1.041 -1.139 1.00 94.19 130 THR A N 1
ATOM 1005 C CA . THR A 1 130 ? 11.303 -1.005 0.301 1.00 94.19 130 THR A CA 1
ATOM 1006 C C . THR A 1 130 ? 9.843 -1.368 0.582 1.00 94.19 130 THR A C 1
ATOM 1008 O O . THR A 1 130 ? 9.597 -2.172 1.477 1.00 94.19 130 THR A O 1
ATOM 1011 N N . ILE A 1 131 ? 8.872 -0.868 -0.194 1.00 94.69 131 ILE A N 1
ATOM 1012 C CA . ILE A 1 131 ? 7.456 -1.260 -0.038 1.00 94.69 131 ILE A CA 1
ATOM 1013 C C . ILE A 1 131 ? 7.267 -2.775 -0.236 1.00 94.69 131 ILE A C 1
ATOM 1015 O O . ILE A 1 131 ? 6.653 -3.422 0.612 1.00 94.69 131 ILE A O 1
ATOM 1019 N N . LEU A 1 132 ? 7.857 -3.363 -1.282 1.00 95.38 132 LEU A N 1
ATOM 1020 C CA . LEU A 1 132 ? 7.803 -4.807 -1.542 1.00 95.38 132 LEU A CA 1
ATOM 1021 C C . LEU A 1 132 ? 8.443 -5.631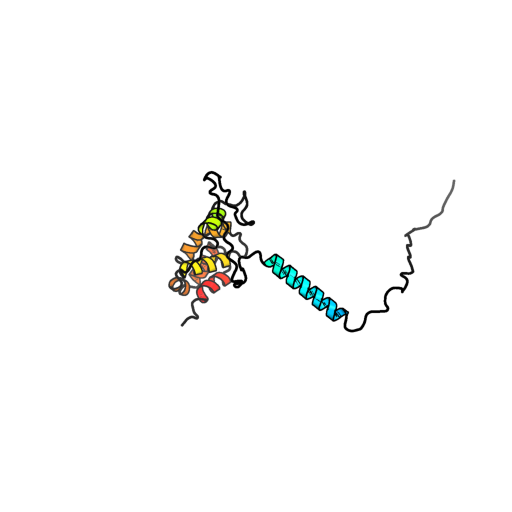 -0.415 1.00 95.38 132 LEU A C 1
ATOM 1023 O O . LEU A 1 132 ? 7.870 -6.630 0.012 1.00 95.38 132 LEU A O 1
ATOM 1027 N N . LYS A 1 133 ? 9.589 -5.199 0.125 1.00 95.31 133 LYS A N 1
ATOM 1028 C CA . LYS A 1 133 ? 10.236 -5.863 1.273 1.00 95.31 133 LYS A CA 1
ATOM 1029 C C . LYS A 1 133 ? 9.381 -5.812 2.538 1.00 95.31 133 LYS A C 1
ATOM 1031 O O . LYS A 1 133 ? 9.349 -6.782 3.288 1.00 95.31 133 LYS A O 1
ATOM 1036 N N . LYS A 1 134 ? 8.657 -4.710 2.755 1.00 94.44 134 LYS A N 1
ATOM 1037 C CA . LYS A 1 134 ? 7.734 -4.540 3.887 1.00 94.44 134 LYS A CA 1
ATOM 1038 C C . LYS A 1 134 ? 6.353 -5.173 3.660 1.00 94.44 134 LYS A C 1
ATOM 1040 O O . LYS A 1 134 ? 5.548 -5.186 4.585 1.00 94.44 134 LYS A O 1
ATOM 1045 N N . ARG A 1 135 ? 6.049 -5.713 2.473 1.00 95.50 135 ARG A N 1
ATOM 1046 C CA . ARG A 1 135 ? 4.707 -6.188 2.071 1.00 95.50 135 ARG A CA 1
ATOM 1047 C C . ARG A 1 135 ? 4.061 -7.160 3.064 1.00 95.50 135 ARG A C 1
ATOM 1049 O O . ARG A 1 135 ? 2.862 -7.071 3.304 1.00 95.50 135 ARG A O 1
ATOM 1056 N N . ASN A 1 136 ? 4.849 -8.027 3.701 1.00 96.38 136 ASN A N 1
ATOM 1057 C CA . ASN A 1 136 ? 4.348 -8.929 4.741 1.00 96.38 136 ASN A CA 1
ATOM 1058 C C . ASN A 1 136 ? 3.961 -8.200 6.046 1.00 96.38 136 ASN A C 1
ATOM 1060 O O . ASN A 1 136 ? 2.964 -8.554 6.663 1.00 96.38 136 ASN A O 1
ATOM 1064 N N . GLU A 1 137 ? 4.701 -7.160 6.452 1.00 96.38 137 GLU A N 1
ATOM 1065 C CA . GLU A 1 137 ? 4.315 -6.301 7.586 1.00 96.38 137 GLU A CA 1
ATOM 1066 C C . GLU A 1 137 ? 2.985 -5.592 7.295 1.00 96.38 137 GLU A C 1
ATOM 1068 O O . GLU A 1 137 ? 2.112 -5.528 8.155 1.00 96.38 137 GLU A O 1
ATOM 1073 N N . PHE A 1 138 ? 2.801 -5.108 6.060 1.00 95.88 138 PHE A N 1
ATOM 1074 C CA . PHE A 1 138 ? 1.544 -4.497 5.627 1.00 95.88 138 PHE A CA 1
ATOM 1075 C C . PHE A 1 138 ? 0.365 -5.479 5.690 1.00 95.88 138 PHE A C 1
ATOM 1077 O O . PHE A 1 138 ? -0.686 -5.103 6.202 1.00 95.88 138 PHE A O 1
ATOM 1084 N N . ARG A 1 139 ? 0.532 -6.725 5.227 1.00 97.00 139 ARG A N 1
ATOM 1085 C CA . ARG A 1 139 ? -0.513 -7.763 5.315 1.00 97.00 139 ARG A CA 1
ATOM 1086 C C . ARG A 1 139 ? -0.947 -8.028 6.754 1.00 97.00 139 ARG A C 1
ATOM 1088 O O . ARG A 1 139 ? -2.137 -7.952 7.047 1.00 97.00 139 ARG A O 1
ATOM 1095 N N . VAL A 1 140 ? 0.009 -8.216 7.666 1.00 96.75 140 VAL A N 1
ATOM 1096 C CA . VAL A 1 140 ? -0.276 -8.406 9.099 1.00 96.75 140 VAL A CA 1
ATOM 1097 C C . VAL A 1 140 ? -0.989 -7.182 9.690 1.00 96.75 140 VAL A C 1
ATOM 1099 O O . VAL A 1 140 ? -2.017 -7.323 10.351 1.00 96.75 140 VAL A O 1
ATOM 1102 N N . ALA A 1 141 ? -0.488 -5.975 9.417 1.00 96.19 141 ALA A N 1
ATOM 1103 C CA . ALA A 1 141 ? -1.037 -4.726 9.946 1.00 96.19 141 ALA A CA 1
ATOM 1104 C C . ALA A 1 141 ? -2.452 -4.397 9.426 1.00 96.19 141 ALA A C 1
ATOM 1106 O O . ALA A 1 141 ? -3.258 -3.826 10.160 1.00 96.19 141 ALA A O 1
ATOM 1107 N N . PHE A 1 142 ? -2.768 -4.764 8.180 1.00 95.50 142 PHE A N 1
ATOM 1108 C CA . PHE A 1 142 ? -4.068 -4.537 7.537 1.00 95.50 142 PHE A CA 1
ATOM 1109 C C . PHE A 1 142 ? -4.938 -5.805 7.444 1.00 95.50 142 PHE A C 1
ATOM 1111 O O . PHE A 1 142 ? -5.841 -5.860 6.613 1.00 95.50 142 PHE A O 1
ATOM 1118 N N . ALA A 1 143 ? -4.705 -6.804 8.306 1.00 95.38 143 ALA A N 1
ATOM 1119 C CA . ALA A 1 143 ? -5.515 -8.024 8.416 1.00 95.38 143 ALA A CA 1
ATOM 1120 C C . ALA A 1 143 ? -5.744 -8.743 7.065 1.00 95.38 143 ALA A C 1
ATOM 1122 O O . ALA A 1 143 ? -6.881 -8.978 6.657 1.00 95.38 143 ALA A O 1
ATOM 1123 N N . GLU A 1 144 ? -4.653 -9.044 6.353 1.00 96.25 144 GLU A N 1
ATOM 1124 C CA . GLU A 1 144 ? -4.638 -9.637 5.001 1.00 96.25 144 GLU A CA 1
ATOM 1125 C C . GLU A 1 144 ? -5.486 -8.859 3.975 1.00 96.25 144 GLU A C 1
ATOM 1127 O O . GLU A 1 144 ? -6.037 -9.428 3.032 1.00 96.25 144 GLU A O 1
ATOM 1132 N N . PHE A 1 145 ? -5.604 -7.540 4.172 1.00 95.50 145 PHE A N 1
ATOM 1133 C CA . PHE A 1 145 ? -6.404 -6.637 3.343 1.00 95.50 145 PHE A CA 1
ATOM 1134 C C . PHE A 1 145 ? -7.886 -7.041 3.250 1.00 95.50 145 PHE A C 1
ATOM 1136 O O . PHE A 1 145 ? -8.569 -6.782 2.258 1.00 95.50 145 PHE A O 1
ATOM 1143 N N . ASP A 1 146 ? -8.425 -7.635 4.315 1.00 94.12 146 ASP A N 1
ATOM 1144 C CA . ASP A 1 146 ? -9.859 -7.858 4.435 1.00 94.12 146 ASP A CA 1
ATOM 1145 C C . ASP A 1 146 ? -10.597 -6.536 4.713 1.00 94.12 146 ASP A C 1
ATOM 1147 O O . ASP A 1 146 ? -10.535 -5.978 5.811 1.00 94.12 146 ASP A O 1
ATOM 1151 N N . ALA A 1 147 ? -11.305 -6.021 3.703 1.00 92.19 147 ALA A N 1
ATOM 1152 C CA . ALA A 1 147 ? -11.961 -4.716 3.767 1.00 92.19 147 ALA A CA 1
ATOM 1153 C C . ALA A 1 147 ? -12.983 -4.603 4.915 1.00 92.19 147 ALA A C 1
ATOM 1155 O O . ALA A 1 147 ? -13.089 -3.543 5.537 1.00 92.19 147 ALA A O 1
ATOM 1156 N N . GLU A 1 148 ? -13.698 -5.688 5.242 1.00 91.69 148 GLU A N 1
ATOM 1157 C CA . GLU A 1 148 ? -14.643 -5.705 6.363 1.00 91.69 148 GLU A CA 1
ATOM 1158 C C . GLU A 1 148 ? -13.911 -5.537 7.704 1.00 91.69 148 GLU A C 1
ATOM 1160 O O . GLU A 1 148 ? -14.317 -4.720 8.535 1.00 91.69 148 GLU A O 1
ATOM 1165 N N . SER A 1 149 ? -12.801 -6.250 7.901 1.00 93.75 149 SER A N 1
ATOM 1166 C CA . SER A 1 149 ? -11.950 -6.135 9.090 1.00 93.75 149 SER A CA 1
ATOM 1167 C C . SER A 1 149 ? -11.299 -4.753 9.208 1.00 93.75 149 SER A C 1
ATOM 1169 O O . SER A 1 149 ? -11.370 -4.136 10.273 1.00 93.75 149 SER A O 1
ATOM 1171 N N . VAL A 1 150 ? -10.736 -4.225 8.114 1.00 94.12 150 VAL A N 1
ATOM 1172 C CA . VAL A 1 150 ? -10.088 -2.900 8.077 1.00 94.12 150 VAL A CA 1
ATOM 1173 C C . VAL A 1 150 ? -11.086 -1.767 8.353 1.00 94.12 150 VAL A C 1
ATOM 1175 O O . VAL A 1 150 ? -10.758 -0.827 9.077 1.00 94.12 150 VAL A O 1
ATOM 1178 N N . SER A 1 151 ? -12.338 -1.879 7.889 1.00 92.12 151 SER A N 1
ATOM 1179 C CA . SER A 1 151 ? -13.398 -0.891 8.179 1.00 92.12 151 SER A CA 1
ATOM 1180 C C . SER A 1 151 ? -13.731 -0.740 9.672 1.00 92.12 151 SER A C 1
ATOM 1182 O O . SER A 1 151 ? -14.281 0.279 10.092 1.00 92.12 151 SER A O 1
ATOM 1184 N N . LYS A 1 152 ? -13.397 -1.754 10.483 1.00 92.81 152 LYS A N 1
ATOM 1185 C CA . LYS A 1 152 ? -13.679 -1.824 11.926 1.00 92.81 152 LYS A CA 1
ATOM 1186 C C . LYS A 1 152 ? -12.473 -1.427 12.786 1.00 92.81 152 LYS A C 1
ATOM 1188 O O . LYS A 1 152 ? -12.540 -1.541 14.011 1.00 92.81 152 LYS A O 1
ATOM 1193 N N . PHE A 1 153 ? -11.370 -0.979 12.180 1.00 94.50 153 PHE A N 1
ATOM 1194 C CA . PHE A 1 153 ? -10.165 -0.591 12.912 1.00 94.50 153 PHE A CA 1
ATOM 1195 C C . PHE A 1 153 ? -10.427 0.586 13.857 1.00 94.50 153 PHE A C 1
ATOM 1197 O O . PHE A 1 153 ? -10.894 1.658 13.473 1.00 94.50 153 PHE A O 1
ATOM 1204 N N . THR A 1 154 ? -10.084 0.389 15.128 1.00 94.88 154 THR A N 1
ATOM 1205 C CA . THR A 1 154 ? -10.178 1.434 16.148 1.00 94.88 154 THR A CA 1
ATOM 1206 C C . THR A 1 154 ? -9.065 2.468 15.988 1.00 94.88 154 THR A C 1
ATOM 1208 O O . THR A 1 154 ? -7.976 2.165 15.500 1.00 94.88 154 THR A O 1
ATOM 1211 N N . GLU A 1 155 ? -9.282 3.681 16.503 1.00 94.31 155 GLU A N 1
ATOM 1212 C CA . GLU A 1 155 ? -8.263 4.744 16.517 1.00 94.31 155 GLU A CA 1
ATOM 1213 C C . GLU A 1 155 ? -6.931 4.278 17.134 1.00 94.31 155 GLU A C 1
ATOM 1215 O O . GLU A 1 155 ? -5.862 4.625 16.641 1.00 94.31 155 GLU A O 1
ATOM 1220 N N . LYS A 1 156 ? -6.978 3.417 18.162 1.00 95.94 156 LYS A N 1
ATOM 1221 C CA . LYS A 1 156 ? -5.774 2.831 18.772 1.00 95.94 156 LYS A CA 1
ATOM 1222 C C . LYS A 1 156 ? -5.001 1.946 17.789 1.00 95.94 156 LYS A C 1
ATOM 1224 O O . LYS A 1 156 ? -3.785 2.077 17.709 1.00 95.94 156 LYS A O 1
ATOM 1229 N N . GLN A 1 157 ? -5.691 1.089 17.032 1.00 95.75 157 GLN A N 1
ATOM 1230 C CA . GLN A 1 157 ? -5.064 0.247 16.007 1.00 95.75 157 GLN A CA 1
ATOM 1231 C C . GLN A 1 157 ? -4.476 1.102 14.880 1.00 95.75 157 GLN A C 1
ATOM 1233 O O . GLN A 1 157 ? -3.326 0.896 14.510 1.00 95.75 157 GLN A O 1
ATOM 1238 N N . MET A 1 158 ? -5.208 2.112 14.396 1.00 95.50 158 MET A N 1
ATOM 1239 C CA . MET A 1 158 ? -4.708 3.021 13.356 1.00 95.50 158 MET A CA 1
ATOM 1240 C C . MET A 1 158 ? -3.438 3.772 13.791 1.00 95.50 158 MET A C 1
ATOM 1242 O O . MET A 1 158 ? -2.505 3.911 12.999 1.00 95.50 158 MET A O 1
ATOM 1246 N N . VAL A 1 159 ? -3.361 4.203 15.056 1.00 96.12 159 VAL A N 1
ATOM 1247 C CA . VAL A 1 159 ? -2.147 4.804 15.635 1.00 96.12 159 VAL A CA 1
ATOM 1248 C C . VAL A 1 159 ? -0.998 3.792 15.726 1.00 96.12 159 VAL A C 1
ATOM 1250 O O . VAL A 1 159 ? 0.120 4.128 15.341 1.00 96.12 159 VAL A O 1
ATOM 1253 N N . SER A 1 160 ? -1.246 2.555 16.169 1.00 96.81 160 SER A N 1
ATOM 1254 C CA . SER A 1 160 ? -0.219 1.500 16.189 1.00 96.81 160 SER A CA 1
ATOM 1255 C C . SER A 1 160 ? 0.345 1.212 14.792 1.00 96.81 160 SER A C 1
ATOM 1257 O O . SER A 1 160 ? 1.561 1.247 14.615 1.00 96.81 160 SER A O 1
ATOM 1259 N N . ILE A 1 161 ? -0.525 1.028 13.793 1.00 95.44 161 ILE A N 1
ATOM 1260 C CA . ILE A 1 161 ? -0.152 0.769 12.391 1.00 95.44 161 ILE A CA 1
ATOM 1261 C C . ILE A 1 161 ? 0.661 1.936 11.809 1.00 95.44 161 ILE A C 1
ATOM 1263 O O . ILE A 1 161 ? 1.663 1.721 11.127 1.00 95.44 161 ILE A O 1
ATOM 1267 N N . SER A 1 162 ? 0.264 3.181 12.105 1.00 94.88 162 SER A N 1
ATOM 1268 C CA . SER A 1 162 ? 0.995 4.391 11.703 1.00 94.88 162 SER A CA 1
ATOM 1269 C C . SER A 1 162 ? 2.439 4.387 12.222 1.00 94.88 162 SER A C 1
ATOM 1271 O O . SER A 1 162 ? 3.363 4.656 11.452 1.00 94.88 162 SER A O 1
ATOM 1273 N N . VAL A 1 163 ? 2.656 4.012 13.488 1.00 95.12 163 VAL A N 1
ATOM 1274 C CA . VAL A 1 163 ? 3.997 3.942 14.095 1.00 95.12 163 VAL A CA 1
ATOM 1275 C C . VAL A 1 163 ? 4.820 2.777 13.537 1.00 95.12 163 VAL A C 1
ATOM 1277 O O . VAL A 1 163 ? 5.978 2.974 13.169 1.00 95.12 163 VAL A O 1
ATOM 1280 N N . GLU A 1 164 ? 4.236 1.581 13.447 1.00 93.50 164 GLU A N 1
ATOM 1281 C CA . GLU A 1 164 ? 4.910 0.355 12.997 1.00 93.50 164 GLU A CA 1
ATOM 1282 C C . GLU A 1 164 ? 5.355 0.445 11.530 1.00 93.50 164 GLU A C 1
ATOM 1284 O O . GLU A 1 164 ? 6.531 0.262 11.196 1.00 93.50 164 GLU A O 1
ATOM 1289 N N . LEU A 1 165 ? 4.432 0.821 10.641 1.00 93.25 165 LEU A N 1
ATOM 1290 C CA . LEU A 1 165 ? 4.720 0.933 9.215 1.00 93.25 165 LEU A CA 1
ATOM 1291 C C . LEU A 1 165 ? 5.419 2.248 8.836 1.00 93.25 165 LEU A C 1
ATOM 1293 O O . LEU A 1 165 ? 5.907 2.351 7.711 1.00 93.25 165 LEU A O 1
ATOM 1297 N N . LYS A 1 166 ? 5.530 3.205 9.771 1.00 91.50 166 LYS A N 1
ATOM 1298 C CA . LYS A 1 166 ? 6.033 4.580 9.570 1.00 91.50 166 LYS A CA 1
ATOM 1299 C C . LYS A 1 166 ? 5.206 5.373 8.550 1.00 91.50 166 LYS A C 1
ATOM 1301 O O . LYS A 1 166 ? 5.745 6.113 7.729 1.00 91.50 166 LYS A O 1
ATOM 1306 N N . LEU A 1 167 ? 3.887 5.209 8.613 1.00 90.56 167 LEU A N 1
ATOM 1307 C CA . LEU A 1 167 ? 2.917 5.901 7.766 1.00 90.56 167 LEU A CA 1
ATOM 1308 C C . LEU A 1 167 ? 2.325 7.107 8.493 1.00 90.56 167 LEU A C 1
ATOM 1310 O O . LEU A 1 167 ? 2.118 7.071 9.704 1.00 90.56 167 LEU A O 1
ATOM 1314 N N . ASP A 1 168 ? 1.963 8.148 7.745 1.00 91.56 168 ASP A N 1
ATOM 1315 C CA . ASP A 1 168 ? 1.146 9.237 8.281 1.00 91.56 168 ASP A CA 1
ATOM 1316 C C . ASP A 1 168 ? -0.207 8.716 8.809 1.00 91.56 168 ASP A C 1
ATOM 1318 O O . ASP A 1 168 ? -0.880 7.907 8.163 1.00 91.56 168 ASP A O 1
ATOM 1322 N N . LEU A 1 169 ? -0.633 9.205 9.975 1.00 92.12 169 LEU A N 1
ATOM 1323 C CA . LEU A 1 169 ? -1.879 8.772 10.611 1.00 92.12 169 LEU A CA 1
ATOM 1324 C C . LEU A 1 169 ? -3.116 9.178 9.797 1.00 92.12 169 LEU A C 1
ATOM 1326 O O . LEU A 1 169 ? -4.095 8.432 9.753 1.00 92.12 169 LEU A O 1
ATOM 1330 N N . GLY A 1 170 ? -3.079 10.328 9.116 1.00 91.75 170 GLY A N 1
ATOM 1331 C CA . GLY A 1 170 ? -4.126 10.739 8.180 1.00 91.75 170 GLY A CA 1
ATOM 1332 C C . GLY A 1 170 ? -4.282 9.749 7.025 1.00 91.75 170 GLY A C 1
ATOM 1333 O O . GLY A 1 170 ? -5.407 9.431 6.639 1.00 91.75 170 GLY A O 1
ATOM 1334 N N . ARG A 1 171 ? -3.174 9.177 6.539 1.00 90.50 171 ARG A N 1
ATOM 1335 C CA . ARG A 1 171 ? -3.189 8.101 5.538 1.00 90.50 171 ARG A CA 1
ATOM 1336 C C . ARG A 1 171 ? -3.830 6.813 6.057 1.00 90.50 171 ARG A C 1
ATOM 1338 O O . ARG A 1 171 ? -4.694 6.268 5.375 1.00 90.50 171 ARG A O 1
ATOM 1345 N N . VAL A 1 172 ? -3.448 6.341 7.247 1.00 93.31 172 VAL A N 1
ATOM 1346 C CA . VAL A 1 172 ? -4.014 5.110 7.843 1.00 93.31 172 VAL A CA 1
ATOM 1347 C C . VAL A 1 172 ? -5.512 5.271 8.134 1.00 93.31 172 VAL A C 1
ATOM 1349 O O . VAL A 1 172 ? -6.309 4.385 7.815 1.00 93.31 172 VAL A O 1
ATOM 1352 N N . ARG A 1 173 ? -5.921 6.442 8.641 1.00 92.81 173 ARG A N 1
ATOM 1353 C CA . ARG A 1 173 ? -7.338 6.814 8.774 1.00 92.81 173 ARG A CA 1
ATOM 1354 C C . ARG A 1 173 ? -8.050 6.847 7.426 1.00 92.81 173 ARG A C 1
ATOM 1356 O O . ARG A 1 173 ? -9.158 6.339 7.329 1.00 92.81 173 ARG A O 1
ATOM 1363 N N . GLY A 1 174 ? -7.421 7.390 6.384 1.00 90.62 174 GLY A N 1
ATOM 1364 C CA . GLY A 1 174 ? -7.975 7.406 5.028 1.00 90.62 174 GLY A CA 1
ATOM 1365 C C . GLY A 1 174 ? -8.294 6.007 4.496 1.00 90.62 174 GLY A C 1
ATOM 1366 O O . GLY A 1 174 ? -9.369 5.814 3.942 1.00 90.62 174 GLY A O 1
ATOM 1367 N N . ILE A 1 175 ? -7.401 5.037 4.722 1.00 89.38 175 ILE A N 1
ATOM 1368 C CA . ILE A 1 175 ? -7.578 3.626 4.328 1.00 89.38 175 ILE A CA 1
ATOM 1369 C C . ILE A 1 175 ? -8.706 2.945 5.118 1.00 89.38 175 ILE A C 1
ATOM 1371 O O . ILE A 1 175 ? -9.450 2.150 4.556 1.00 89.38 175 ILE A O 1
ATOM 1375 N N . SER A 1 176 ? -8.843 3.255 6.409 1.00 86.12 176 SER A N 1
ATOM 1376 C CA . SER A 1 176 ? -9.827 2.597 7.286 1.00 86.12 176 SER A CA 1
ATOM 1377 C C . SER A 1 176 ? -11.231 3.213 7.165 1.00 86.12 176 SER A C 1
ATOM 1379 O O . SER A 1 176 ? -12.238 2.514 7.246 1.00 86.12 176 SER A O 1
ATOM 1381 N N . LEU A 1 177 ? -11.314 4.531 6.947 1.00 71.06 177 LEU A N 1
ATOM 1382 C CA . LEU A 1 177 ? -12.573 5.281 6.846 1.00 71.06 177 LEU A CA 1
ATOM 1383 C C . LEU A 1 177 ? -13.162 5.306 5.428 1.00 71.06 177 LEU A C 1
ATOM 1385 O O . LEU A 1 177 ? -14.361 5.552 5.288 1.00 71.06 177 LEU A O 1
ATOM 1389 N N . SER A 1 178 ? -12.370 5.061 4.377 1.00 57.91 178 SER A N 1
ATOM 1390 C CA . SER A 1 178 ? -12.873 5.008 2.992 1.00 57.91 178 SER A CA 1
ATOM 1391 C C . SER A 1 178 ? -13.930 3.915 2.789 1.00 57.91 178 SER A C 1
ATOM 1393 O O . SER A 1 178 ? -14.827 4.083 1.963 1.00 57.91 178 SER A O 1
ATOM 1395 N N . THR A 1 179 ? -13.886 2.849 3.591 1.00 51.78 179 THR A N 1
ATOM 1396 C CA . THR A 1 179 ? -14.836 1.728 3.553 1.00 51.78 179 THR A CA 1
ATOM 1397 C C . THR A 1 179 ? -16.203 2.054 4.179 1.00 51.78 179 THR A C 1
ATOM 1399 O O . THR A 1 179 ? -17.176 1.353 3.925 1.00 51.78 179 THR A O 1
ATOM 1402 N N . LEU A 1 180 ? -16.338 3.137 4.959 1.00 48.78 180 LEU A N 1
ATOM 1403 C CA . LEU A 1 180 ? -17.564 3.455 5.720 1.00 48.78 180 LEU A CA 1
ATOM 1404 C C . LEU A 1 180 ? -18.626 4.268 4.953 1.00 48.78 180 LEU A C 1
ATOM 1406 O O . LEU A 1 180 ? -19.550 4.805 5.565 1.00 48.78 180 LEU A O 1
ATOM 1410 N N . LYS A 1 181 ? -18.522 4.381 3.621 1.00 44.97 181 LYS A N 1
ATOM 1411 C CA . LYS A 1 181 ? -19.497 5.124 2.795 1.00 44.97 181 LYS A CA 1
ATOM 1412 C C . LYS A 1 181 ? -20.078 4.327 1.619 1.00 44.97 181 LYS A C 1
ATOM 1414 O O . LYS A 1 181 ? -20.438 4.910 0.600 1.00 44.97 181 LYS A O 1
ATOM 1419 N N . GLN A 1 182 ? -20.163 3.008 1.788 1.00 45.50 182 GLN A N 1
ATOM 1420 C CA . GLN A 1 182 ? -20.833 2.061 0.889 1.00 45.50 182 GLN A CA 1
ATOM 1421 C C . GLN A 1 182 ? -21.877 1.258 1.691 1.00 45.50 182 GLN A C 1
ATOM 1423 O O . GLN A 1 182 ? -21.651 0.100 2.027 1.00 45.50 182 GLN A O 1
ATOM 1428 N N . ASN A 1 183 ? -22.976 1.922 2.063 1.00 39.41 183 ASN A N 1
ATOM 1429 C CA . ASN A 1 183 ? -24.208 1.367 2.647 1.00 39.41 183 ASN A CA 1
ATOM 1430 C C . ASN A 1 183 ? -25.365 2.317 2.305 1.00 39.41 183 ASN A C 1
ATOM 1432 O O . ASN A 1 183 ? -25.133 3.544 2.426 1.00 39.41 183 ASN A O 1
#